Protein AF-A0A1H7PJB7-F1 (afdb_monomer)

Organism: NCBI:txid1429083

Sequence (264 aa):
MNTSRNPVFALLLSCLLAVASLPAQAVLNNAEAVNMSGLQRMLSQRIAKAYLMLGQDVRPDVAQQQLDDALALFDSNLEQLDAYAPTQEVREALGRVRLIWQDYREHALRQPDKTTAQALLSQSDLLLGACENVVKLIEAHAGSHSAVLVNRSGRQRMLSQRIAKLYLALSWRINDDSLAPQFQQAVNEFDQALQYLQNAEENTADIKLKLNKVAMQWRFSQAGFRLTDEQRYVPVVIFTTSEQLLKKMHEITGLYEGVMAGNG

Foldseek 3Di:
DDDDDDPPPPPDPDPPDPPPPPPPPPQDDLLSLLLLLLLLLQLLLQLLLLLLCCQVVNVVVVSVVSNVVSLVSNVVSLVSQCSNQPDPQLNVLSVVLVVLSVVLNVLSPDRDDLVSSVVNVVSSVVNSVSSVSNSVVSLVVLPDPLSVLLNLLSVLLNLLSNLLSLLSNLLNVRPDPCSVVSNVVSLVSNVVSLVVNCPDPLDDPVLNVLSVVLVVLSVVLVVQVVVVVVVNRDSNVSVVSSVVSNVSSSVSSVVSSVSSVVVD

Nearest PDB structures (foldseek):
  4akk-assembly1_B  TM=6.870E-01  e=1.152E-01  Klebsiella oxytoca
  8xr6-assembly1_q  TM=5.716E-01  e=5.382E+00  Chroomonas placoidea
  8pcz-assembly1_B  TM=2.821E-01  e=1.239E+00  Strongylocentrotus purpuratus
  8pd7-assembly1_A  TM=2.018E-01  e=3.070E+00  Strongylocentrotus purpuratus

pLDDT: mean 90.58, std 15.14, range [40.56, 98.88]

Radius of gyration: 24.03 Å; Cα contacts (8 Å, |Δi|>4): 289; chains: 1; bounding box: 38×88×77 Å

Solvent-accessible surface area (backbone atoms only — not comparable to full-atom values): 14164 Å² total; per-residue (Å²): 134,90,81,87,84,79,87,79,83,83,78,86,86,86,86,85,80,82,75,75,77,68,78,77,74,77,75,67,49,65,44,55,45,28,44,52,37,26,44,47,30,20,33,38,24,37,34,52,26,19,42,48,22,46,54,65,64,48,58,38,75,60,17,50,52,48,29,55,53,30,54,52,51,42,54,57,49,50,56,52,49,63,74,49,42,88,43,72,69,40,43,53,36,49,54,52,36,53,59,49,45,54,58,42,52,58,54,67,72,47,83,60,44,70,71,56,46,53,56,41,52,55,42,31,52,54,45,27,54,37,28,51,53,35,27,53,49,47,32,61,70,57,67,44,72,46,42,53,50,19,39,55,36,24,46,45,28,19,34,31,28,40,36,39,26,34,49,41,40,57,68,68,64,51,96,53,86,60,46,64,60,52,32,54,49,35,53,51,52,40,53,55,51,50,55,51,61,71,68,44,86,87,55,47,74,65,52,50,54,51,48,51,52,48,55,56,52,48,56,54,49,54,59,61,56,58,34,48,83,74,73,51,71,56,63,71,57,45,49,54,49,27,51,54,48,28,55,53,31,49,55,51,22,53,52,36,28,52,54,36,57,72,73,105

InterPro domains:
  IPR029095 NarX-like, N-terminal [PF13675] (28-120)
  IPR029095 NarX-like, N-terminal [PF13675] (145-219)
  IPR042295 NarX-like, N-terminal domain superfamily [G3DSA:1.20.120.960] (30-144)

Secondary structure (DSSP, 8-state):
---------SSSSSSS---------PPPPHHHHHHHHHHHHHHHHHHHHHHHHHHTTSSHHHHHHHHHHHHHHHHHHHHHHHHH--SHHHHHHHHHHHHHHHHHHHHHTSPP-HHHHHHHHHHHHHHHHHHHHHHHHHHHHH-SHHHHHHHHHHHHHHHHHHHHHHHHHHHTT-S-TTHHHHHHHHHHHHHHHHHHHHT-TT--HHHHHHHHHHHHHHHHHHHHHGGGGGT---HHHHHHHHHHHHHHHHHHHHHHHHHHHHT-

Mean predicted aligned error: 7.03 Å

Structure (mmCIF, N/CA/C/O backbone):
data_AF-A0A1H7PJB7-F1
#
_entry.id   AF-A0A1H7PJB7-F1
#
loop_
_atom_site.group_PDB
_atom_site.id
_atom_site.type_symbol
_atom_site.label_atom_id
_atom_site.label_alt_id
_atom_site.label_comp_id
_atom_site.label_asym_id
_atom_site.label_entity_id
_atom_site.label_seq_id
_atom_site.pdbx_PDB_ins_code
_atom_site.Cartn_x
_atom_site.Cartn_y
_atom_site.Cartn_z
_atom_site.occupancy
_atom_site.B_iso_or_equiv
_atom_site.auth_seq_id
_atom_site.auth_comp_id
_atom_site.auth_asym_id
_atom_site.auth_atom_id
_atom_site.pdbx_PDB_model_num
ATOM 1 N N . MET A 1 1 ? -16.961 -68.831 -54.585 1.00 40.56 1 MET A N 1
ATOM 2 C CA . MET A 1 1 ? -15.795 -68.827 -53.677 1.00 40.56 1 MET A CA 1
ATOM 3 C C . MET A 1 1 ? -15.934 -67.655 -52.730 1.00 40.56 1 MET A C 1
ATOM 5 O O . MET A 1 1 ? -16.334 -66.579 -53.144 1.00 40.56 1 MET A O 1
ATOM 9 N N . ASN A 1 2 ? -15.714 -67.962 -51.461 1.00 43.25 2 ASN A N 1
ATOM 10 C CA . ASN A 1 2 ? -15.964 -67.176 -50.262 1.00 43.25 2 ASN A CA 1
ATOM 11 C C . ASN A 1 2 ? -15.092 -65.910 -50.202 1.00 43.25 2 ASN A C 1
ATOM 13 O O . ASN A 1 2 ? -13.894 -66.045 -50.420 1.00 43.25 2 ASN A O 1
ATOM 17 N N . THR A 1 3 ? -15.644 -64.754 -49.819 1.00 43.19 3 THR A N 1
ATOM 18 C CA . THR A 1 3 ? -14.959 -63.760 -48.962 1.00 43.19 3 THR A CA 1
ATOM 19 C C . THR A 1 3 ? -15.966 -62.756 -48.385 1.00 43.19 3 THR A C 1
ATOM 21 O O . THR A 1 3 ? -16.438 -61.835 -49.046 1.00 43.19 3 THR A O 1
ATOM 24 N N . SER A 1 4 ? -16.291 -62.938 -47.106 1.00 49.62 4 SER A N 1
ATOM 25 C CA . SER A 1 4 ? -17.007 -61.981 -46.262 1.00 49.62 4 SER A CA 1
ATOM 26 C C . SER A 1 4 ? -16.135 -60.752 -45.970 1.00 49.62 4 SER A C 1
ATOM 28 O O . SER A 1 4 ? -15.043 -60.897 -45.419 1.00 49.62 4 SER A O 1
ATOM 30 N N . ARG A 1 5 ? -16.613 -59.536 -46.262 1.00 49.78 5 ARG A N 1
ATOM 31 C CA . ARG A 1 5 ? -16.030 -58.286 -45.740 1.00 49.78 5 ARG A CA 1
ATOM 32 C C . ARG A 1 5 ? -16.881 -57.801 -44.567 1.00 49.78 5 ARG A C 1
ATOM 34 O O . ARG A 1 5 ? -17.948 -57.242 -44.779 1.00 49.78 5 ARG A O 1
ATOM 41 N N . ASN A 1 6 ? -16.393 -58.011 -43.345 1.00 49.59 6 ASN A N 1
ATOM 42 C CA . ASN A 1 6 ? -16.896 -57.354 -42.136 1.00 49.59 6 ASN A CA 1
ATOM 43 C C . ASN A 1 6 ? -16.344 -55.919 -42.072 1.00 49.59 6 ASN A C 1
ATOM 45 O O . ASN A 1 6 ? -15.124 -55.770 -41.981 1.00 49.59 6 ASN A O 1
ATOM 49 N N . PRO A 1 7 ? -17.170 -54.859 -42.039 1.00 46.03 7 PRO A N 1
ATOM 50 C CA . PRO A 1 7 ? -16.710 -53.517 -41.720 1.00 46.03 7 PRO A CA 1
ATOM 51 C C . PRO A 1 7 ? -16.961 -53.228 -40.231 1.00 46.03 7 PRO A C 1
ATOM 53 O O . PRO A 1 7 ? -17.715 -52.331 -39.887 1.00 46.03 7 PRO A O 1
ATOM 56 N N . VAL A 1 8 ? -16.353 -54.001 -39.325 1.00 48.41 8 VAL A N 1
ATOM 57 C CA . VAL A 1 8 ? -16.325 -53.650 -37.882 1.00 48.41 8 VAL A CA 1
ATOM 58 C C . VAL A 1 8 ? -15.048 -52.865 -37.532 1.00 48.41 8 VAL A C 1
ATOM 60 O O . VAL A 1 8 ? -14.841 -52.440 -36.405 1.00 48.41 8 VAL A O 1
ATOM 63 N N . PHE A 1 9 ? -14.195 -52.575 -38.518 1.00 48.66 9 PHE A N 1
ATOM 64 C CA . PHE A 1 9 ? -12.896 -51.930 -38.301 1.00 48.66 9 PHE A CA 1
ATOM 65 C C . PHE A 1 9 ? -12.905 -50.393 -38.426 1.00 48.66 9 PHE A C 1
ATOM 67 O O . PHE A 1 9 ? -11.864 -49.788 -38.657 1.00 48.66 9 PHE A O 1
ATOM 74 N N . ALA A 1 10 ? -14.067 -49.747 -38.298 1.00 47.44 10 ALA A N 1
ATOM 75 C CA . ALA A 1 10 ? -14.222 -48.300 -38.496 1.00 47.44 10 ALA A CA 1
ATOM 76 C C . ALA A 1 10 ? -14.664 -47.553 -37.225 1.00 47.44 10 ALA A C 1
ATOM 78 O O . ALA A 1 10 ? -15.411 -46.583 -37.308 1.00 47.44 10 ALA A O 1
ATOM 79 N N . LEU A 1 11 ? -14.253 -48.014 -36.040 1.00 45.94 11 LEU A N 1
ATOM 80 C CA . LEU A 1 11 ? -14.717 -47.420 -34.780 1.00 45.94 11 LEU A CA 1
ATOM 81 C C . LEU A 1 11 ? -13.671 -47.469 -33.660 1.00 45.94 11 LEU A C 1
ATOM 83 O O . LEU A 1 11 ? -14.000 -47.749 -32.520 1.00 45.94 11 LEU A O 1
ATOM 87 N N . LEU A 1 12 ? -12.397 -47.214 -33.974 1.00 45.88 12 LEU A N 1
ATOM 88 C CA . LEU A 1 12 ? -11.329 -47.125 -32.963 1.00 45.88 12 LEU A CA 1
ATOM 89 C C . LEU A 1 12 ? -10.242 -46.094 -33.329 1.00 45.88 12 LEU A C 1
ATOM 91 O O . LEU A 1 12 ? -9.068 -46.288 -33.035 1.00 45.88 12 LEU A O 1
ATOM 95 N N . LEU A 1 13 ? -10.611 -44.984 -33.980 1.00 47.25 13 LEU A N 1
ATOM 96 C CA . LEU A 1 13 ? -9.653 -43.909 -34.275 1.00 47.25 13 LEU A CA 1
ATOM 97 C C . LEU A 1 13 ? -10.296 -42.514 -34.266 1.00 47.25 13 LEU A C 1
ATOM 99 O O . LEU A 1 13 ? -10.123 -41.725 -35.187 1.00 47.25 13 LEU A O 1
ATOM 103 N N . SER A 1 14 ? -11.077 -42.208 -33.232 1.00 45.38 14 SER A N 1
ATOM 104 C CA . SER A 1 14 ? -11.679 -40.875 -33.064 1.00 45.38 14 SER A CA 1
ATOM 105 C C . SER A 1 14 ? -11.714 -40.392 -31.609 1.00 45.38 14 SER A C 1
ATOM 107 O O . SER A 1 14 ? -12.502 -39.516 -31.274 1.00 45.38 14 SER A O 1
ATOM 109 N N . CYS A 1 15 ? -10.847 -40.929 -30.739 1.00 47.16 15 CYS A N 1
ATOM 110 C CA . CYS A 1 15 ? -10.806 -40.579 -29.309 1.00 47.16 15 CYS A CA 1
ATOM 111 C C . CYS A 1 15 ? -9.449 -40.071 -28.791 1.00 47.16 15 CYS A C 1
ATOM 113 O O . CYS A 1 15 ? -9.218 -40.077 -27.588 1.00 47.16 15 CYS A O 1
ATOM 115 N N . LEU A 1 16 ? -8.556 -39.588 -29.654 1.00 49.00 16 LEU A N 1
ATOM 116 C CA . LEU A 1 16 ? -7.315 -38.943 -29.216 1.00 49.00 16 LEU A CA 1
ATOM 117 C C . LEU A 1 16 ? -7.045 -37.720 -30.078 1.00 49.00 16 LEU A C 1
ATOM 119 O O . LEU A 1 16 ? -6.330 -37.825 -31.061 1.00 49.00 16 LEU A O 1
ATOM 123 N N . LEU A 1 17 ? -7.673 -36.594 -29.735 1.00 49.56 17 LEU A N 1
ATOM 124 C CA . LEU A 1 17 ? -7.221 -35.227 -30.048 1.00 49.56 17 LEU A CA 1
ATOM 125 C C . LEU A 1 17 ? -8.115 -34.208 -29.311 1.00 49.56 17 LEU A C 1
ATOM 127 O O . LEU A 1 17 ? -8.554 -33.209 -29.863 1.00 49.56 17 LEU A O 1
ATOM 131 N N . ALA A 1 18 ? -8.388 -34.456 -28.028 1.00 47.94 18 ALA A N 1
ATOM 132 C CA . ALA A 1 18 ? -8.710 -33.378 -27.100 1.00 47.94 18 ALA A CA 1
ATOM 133 C C . ALA A 1 18 ? -7.399 -33.000 -26.406 1.00 47.94 18 ALA A C 1
ATOM 135 O O . ALA A 1 18 ? -7.158 -33.356 -25.255 1.00 47.94 18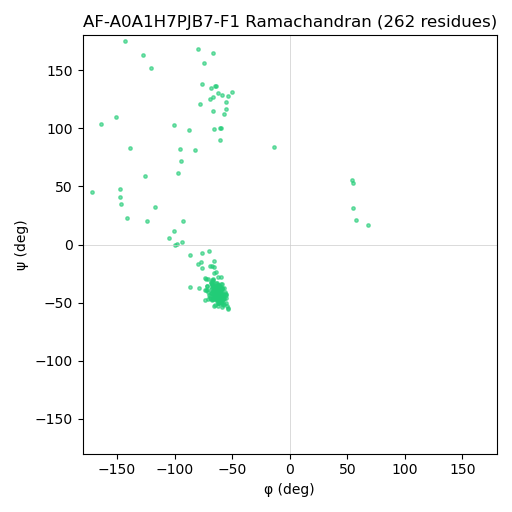 ALA A O 1
ATOM 136 N N . VAL A 1 19 ? -6.499 -32.350 -27.150 1.00 54.84 19 VAL A N 1
ATOM 137 C CA . VAL A 1 19 ? -5.413 -31.597 -26.521 1.00 54.84 19 VAL A CA 1
ATOM 138 C C . VAL A 1 19 ? -6.121 -30.470 -25.788 1.00 54.84 19 VAL A C 1
ATOM 140 O O . VAL A 1 19 ? -6.580 -29.511 -26.402 1.00 54.84 19 VAL A O 1
ATOM 143 N N . ALA A 1 20 ? -6.308 -30.646 -24.483 1.00 51.09 20 ALA A N 1
ATOM 144 C CA . ALA A 1 20 ? -6.657 -29.552 -23.608 1.00 51.09 20 ALA A CA 1
ATOM 145 C C . ALA A 1 20 ? -5.516 -28.542 -23.729 1.00 51.09 20 ALA A C 1
ATOM 147 O O . ALA A 1 20 ? -4.436 -28.740 -23.172 1.00 51.09 20 ALA A O 1
ATOM 148 N N . SER A 1 21 ? -5.731 -27.496 -24.522 1.00 47.75 21 SER A N 1
ATOM 149 C CA . SER A 1 21 ? -4.934 -26.283 -24.465 1.00 47.75 21 SER A CA 1
ATOM 150 C C . SER A 1 21 ? -5.118 -25.739 -23.054 1.00 47.75 21 SER A C 1
ATOM 152 O O . SER A 1 21 ? -6.081 -25.024 -22.780 1.00 47.75 21 SER A O 1
ATOM 154 N N . LEU A 1 22 ? -4.252 -26.149 -22.125 1.00 52.75 22 LEU A N 1
ATOM 155 C CA . LEU A 1 22 ? -4.127 -25.449 -20.858 1.00 52.75 22 LEU A CA 1
ATOM 156 C C . LEU A 1 22 ? -3.881 -23.984 -21.231 1.00 52.75 22 LEU A C 1
ATOM 158 O O . LEU A 1 22 ? -3.020 -23.737 -22.085 1.00 52.75 22 LEU A O 1
ATOM 162 N N . PRO A 1 23 ? -4.650 -23.021 -20.694 1.00 46.78 23 PRO A N 1
ATOM 163 C CA . PRO A 1 23 ? -4.327 -21.626 -20.921 1.00 46.78 23 PRO A CA 1
ATOM 164 C C . PRO A 1 23 ? -2.884 -21.454 -20.455 1.00 46.78 23 PRO A C 1
ATOM 166 O O . PRO A 1 23 ? -2.574 -21.714 -19.293 1.00 46.78 23 PRO A O 1
ATOM 169 N N . ALA A 1 24 ? -1.987 -21.102 -21.375 1.00 50.84 24 ALA A N 1
ATOM 170 C CA . ALA A 1 24 ? -0.657 -20.672 -20.998 1.00 50.84 24 ALA A CA 1
ATOM 171 C C . ALA A 1 24 ? -0.874 -19.427 -20.138 1.00 50.84 24 ALA A C 1
ATOM 173 O O . ALA A 1 24 ? -1.207 -18.366 -20.665 1.00 50.84 24 ALA A O 1
ATOM 174 N N . GLN A 1 25 ? -0.800 -19.574 -18.813 1.00 55.75 25 GLN A N 1
ATOM 175 C CA . GLN A 1 25 ? -0.718 -18.424 -17.928 1.00 55.75 25 GLN A CA 1
ATOM 176 C C . GLN A 1 25 ? 0.510 -17.654 -18.393 1.00 55.75 25 GLN A C 1
ATOM 178 O O . GLN A 1 25 ? 1.625 -18.178 -18.361 1.00 55.75 25 GLN A O 1
ATOM 183 N N . ALA A 1 26 ? 0.274 -16.464 -18.944 1.00 60.50 26 ALA A N 1
ATOM 184 C CA . ALA A 1 26 ? 1.350 -15.594 -19.367 1.00 60.50 26 ALA A CA 1
ATOM 185 C C . ALA A 1 26 ? 2.251 -15.374 -18.150 1.00 60.50 26 ALA A C 1
ATOM 187 O O . ALA A 1 26 ? 1.780 -14.978 -17.084 1.00 60.50 26 ALA A O 1
ATOM 188 N N . VAL A 1 27 ? 3.529 -15.722 -18.293 1.00 79.62 27 VAL A N 1
ATOM 189 C CA . VAL A 1 27 ? 4.528 -15.460 -17.258 1.00 79.62 27 VAL A CA 1
ATOM 190 C C . VAL A 1 27 ? 4.598 -13.945 -17.086 1.00 79.62 27 VAL A C 1
ATOM 192 O O . VAL A 1 27 ? 4.704 -13.236 -18.088 1.00 79.62 27 VAL A O 1
ATOM 195 N N . LEU A 1 28 ? 4.517 -13.468 -15.838 1.00 89.44 28 LEU A N 1
ATOM 196 C CA . LEU A 1 28 ? 4.609 -12.040 -15.526 1.00 89.44 28 LEU A CA 1
ATOM 197 C C . LEU A 1 28 ? 5.843 -11.433 -16.192 1.00 89.44 28 LEU A C 1
ATOM 199 O O . LEU A 1 28 ? 6.952 -11.953 -16.050 1.00 89.44 28 LEU A O 1
ATOM 203 N N . ASN A 1 29 ? 5.661 -10.310 -16.878 1.00 92.00 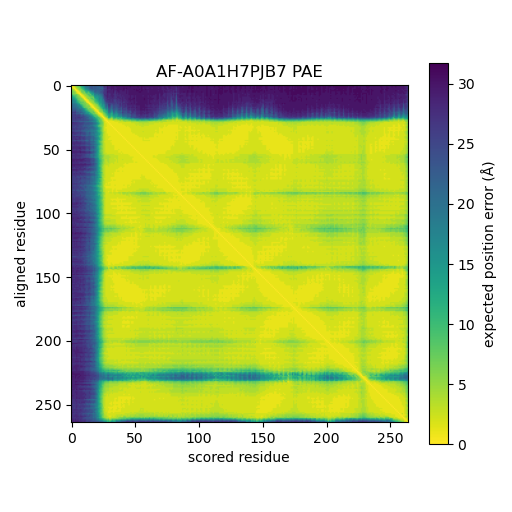29 ASN A N 1
ATOM 204 C CA . ASN A 1 29 ? 6.789 -9.511 -17.334 1.00 92.00 29 ASN A CA 1
ATOM 205 C C . ASN A 1 29 ? 7.351 -8.649 -16.185 1.00 92.00 29 ASN A C 1
ATOM 207 O O . ASN A 1 29 ? 6.739 -8.501 -15.124 1.00 92.00 29 ASN A O 1
ATOM 211 N N . ASN A 1 30 ? 8.524 -8.045 -16.393 1.00 94.31 30 ASN A N 1
ATOM 212 C CA . ASN A 1 30 ? 9.194 -7.255 -15.355 1.00 94.31 30 ASN A CA 1
ATOM 213 C C . ASN A 1 30 ? 8.344 -6.076 -14.845 1.00 94.31 30 ASN A C 1
ATOM 215 O O . ASN A 1 30 ? 8.376 -5.776 -13.653 1.00 94.31 30 ASN A O 1
ATOM 219 N N . ALA A 1 31 ? 7.589 -5.403 -15.718 1.00 93.75 31 ALA A N 1
ATOM 220 C CA . ALA A 1 31 ? 6.752 -4.268 -15.333 1.00 93.75 31 ALA A CA 1
ATOM 221 C C . ALA A 1 31 ? 5.568 -4.723 -14.463 1.00 93.75 31 ALA A C 1
ATOM 223 O O . ALA A 1 31 ? 5.339 -4.166 -13.383 1.00 93.75 31 ALA A O 1
ATOM 224 N N . GLU A 1 32 ? 4.890 -5.795 -14.880 1.00 96.31 32 GLU A N 1
ATOM 225 C CA . GLU A 1 32 ? 3.815 -6.441 -14.121 1.00 96.31 32 GLU A CA 1
ATOM 226 C C . GLU A 1 32 ? 4.322 -6.932 -12.758 1.00 96.31 32 GLU A C 1
ATOM 228 O O . GLU A 1 32 ? 3.678 -6.702 -11.734 1.00 96.31 32 GLU A O 1
ATOM 233 N N . ALA A 1 33 ? 5.511 -7.541 -12.709 1.00 97.19 33 ALA A N 1
ATOM 234 C CA . ALA A 1 33 ? 6.110 -8.031 -11.471 1.00 97.19 33 ALA A CA 1
ATOM 235 C C . ALA A 1 33 ? 6.457 -6.895 -10.489 1.00 97.19 33 ALA A C 1
ATOM 237 O O . ALA A 1 33 ? 6.211 -7.021 -9.282 1.00 97.19 33 ALA A O 1
ATOM 238 N N . VAL A 1 34 ? 6.979 -5.756 -10.968 1.00 97.75 34 VAL A N 1
ATOM 239 C CA . VAL A 1 34 ? 7.217 -4.566 -10.123 1.00 97.75 34 VAL A CA 1
ATOM 240 C C . VAL A 1 34 ? 5.893 -4.016 -9.581 1.00 97.75 34 VAL A C 1
ATOM 242 O O . VAL A 1 34 ? 5.778 -3.734 -8.384 1.00 97.75 34 VAL A O 1
ATOM 245 N N . ASN A 1 35 ? 4.861 -3.892 -10.422 1.00 98.06 35 ASN A N 1
ATOM 246 C CA . ASN A 1 35 ? 3.551 -3.422 -9.974 1.00 98.06 35 ASN A CA 1
ATOM 247 C C . ASN A 1 35 ? 2.905 -4.384 -8.958 1.00 98.06 35 ASN A C 1
ATOM 249 O O . ASN A 1 35 ? 2.458 -3.939 -7.894 1.00 98.06 35 ASN A O 1
ATOM 253 N N . MET A 1 36 ? 2.889 -5.687 -9.252 1.00 98.44 36 MET A N 1
ATOM 254 C CA . MET A 1 36 ? 2.266 -6.726 -8.428 1.00 98.44 36 MET A CA 1
ATOM 255 C C . MET A 1 36 ? 2.961 -6.887 -7.075 1.00 98.44 36 MET A C 1
ATOM 257 O O . MET A 1 36 ? 2.300 -6.895 -6.036 1.00 98.44 36 MET A O 1
ATOM 261 N N . SER A 1 37 ? 4.293 -6.916 -7.047 1.00 98.06 37 SER A N 1
ATOM 262 C CA . SER A 1 37 ? 5.038 -6.882 -5.783 1.00 98.06 37 SER A CA 1
ATOM 263 C C . SER A 1 37 ? 4.760 -5.585 -5.008 1.00 98.06 37 SER A C 1
ATOM 265 O O . SER A 1 37 ? 4.583 -5.593 -3.787 1.00 98.06 37 SER A O 1
ATOM 267 N N . GLY A 1 38 ? 4.594 -4.460 -5.710 1.00 98.12 38 GLY A N 1
ATOM 268 C CA . GLY A 1 38 ? 4.113 -3.206 -5.139 1.00 98.12 38 GLY A CA 1
ATOM 269 C C . GLY A 1 38 ? 2.730 -3.303 -4.486 1.00 98.12 38 GLY A C 1
ATOM 270 O O . GLY A 1 38 ? 2.516 -2.672 -3.447 1.00 98.12 38 GLY A O 1
ATOM 271 N N . LEU A 1 39 ? 1.805 -4.082 -5.057 1.00 98.62 39 LEU A N 1
ATOM 272 C CA . LEU A 1 39 ? 0.476 -4.324 -4.488 1.00 98.62 39 LEU A CA 1
ATOM 273 C C . LEU A 1 39 ? 0.544 -5.082 -3.162 1.00 98.62 39 LEU A C 1
ATOM 275 O O . LEU A 1 39 ? -0.208 -4.728 -2.260 1.00 98.62 39 LEU A O 1
ATOM 279 N N . GLN A 1 40 ? 1.471 -6.030 -2.992 1.00 98.75 40 GLN A N 1
ATOM 280 C CA . GLN A 1 40 ? 1.644 -6.775 -1.732 1.00 98.75 40 GLN A CA 1
ATOM 281 C C . GLN A 1 40 ? 1.853 -5.837 -0.531 1.00 98.75 40 GLN A C 1
ATOM 283 O O . GLN A 1 40 ? 1.193 -5.969 0.501 1.00 98.75 40 GLN A O 1
ATOM 288 N N . ARG A 1 41 ? 2.683 -4.796 -0.697 1.00 98.75 41 ARG A N 1
ATOM 289 C CA . ARG A 1 41 ? 2.869 -3.751 0.326 1.00 98.75 41 ARG A CA 1
ATOM 290 C C . ARG A 1 41 ? 1.583 -2.991 0.635 1.00 98.75 41 ARG A C 1
ATOM 292 O O . ARG A 1 41 ? 1.341 -2.637 1.778 1.00 98.75 41 ARG A O 1
ATOM 299 N N . MET A 1 42 ? 0.781 -2.672 -0.378 1.00 98.81 42 MET A N 1
ATOM 300 C CA . MET A 1 42 ? -0.479 -1.952 -0.180 1.00 98.81 42 MET A CA 1
ATOM 301 C C . MET A 1 42 ? -1.507 -2.830 0.533 1.00 98.81 42 MET A C 1
ATOM 303 O O . MET A 1 42 ? -2.143 -2.371 1.483 1.00 98.81 42 MET A O 1
ATOM 307 N N . LEU A 1 43 ? -1.624 -4.091 0.117 1.00 98.88 43 LEU A N 1
ATOM 308 C CA . LEU A 1 43 ? -2.558 -5.064 0.673 1.00 98.88 43 LEU A CA 1
ATOM 309 C C . LEU A 1 43 ? -2.273 -5.334 2.153 1.00 98.88 43 LEU A C 1
ATOM 311 O O . LEU A 1 43 ? -3.209 -5.301 2.948 1.00 98.88 43 LEU A O 1
ATOM 315 N N . SER A 1 44 ? -1.001 -5.445 2.560 1.00 98.75 44 SER A N 1
ATOM 316 C CA . SER A 1 44 ? -0.640 -5.594 3.982 1.00 98.75 44 SER A CA 1
ATOM 317 C C . SER A 1 44 ? -1.103 -4.423 4.858 1.00 98.75 44 SER A C 1
ATOM 319 O O . SER A 1 44 ? -1.356 -4.590 6.049 1.00 98.75 44 SER A O 1
ATOM 321 N N . GLN A 1 45 ? -1.232 -3.219 4.292 1.00 98.88 45 GLN A N 1
ATOM 322 C CA . GLN A 1 45 ? -1.759 -2.057 5.015 1.00 98.88 45 GLN A CA 1
ATOM 323 C C . GLN A 1 45 ? -3.285 -1.988 4.939 1.00 98.88 45 GLN A C 1
ATOM 325 O O . GLN A 1 45 ? -3.932 -1.602 5.912 1.00 98.88 45 GLN A O 1
ATOM 330 N N . ARG A 1 46 ? -3.866 -2.376 3.798 1.00 98.81 46 ARG A N 1
ATOM 331 C CA . ARG A 1 46 ? -5.315 -2.392 3.572 1.00 98.81 46 ARG A CA 1
ATOM 332 C C . ARG A 1 46 ? -6.026 -3.397 4.477 1.00 98.81 46 ARG A C 1
ATOM 334 O O . ARG A 1 46 ? -7.070 -3.048 5.015 1.00 98.81 46 ARG A O 1
ATOM 341 N N . ILE A 1 47 ? -5.437 -4.574 4.691 1.00 98.88 47 ILE A N 1
ATOM 342 C CA . ILE A 1 47 ? -5.942 -5.605 5.612 1.00 98.88 47 ILE A CA 1
ATOM 343 C C . ILE A 1 47 ? -6.032 -5.044 7.034 1.00 98.88 47 ILE A C 1
ATOM 345 O O . ILE A 1 47 ? -7.109 -5.026 7.624 1.00 98.88 47 ILE A O 1
ATOM 349 N N . ALA A 1 48 ? -4.939 -4.482 7.562 1.00 98.69 48 ALA A N 1
ATOM 350 C CA . ALA A 1 48 ? -4.952 -3.869 8.891 1.00 98.69 48 ALA A CA 1
ATOM 351 C C . ALA A 1 48 ? -5.927 -2.686 8.985 1.00 98.69 48 ALA A C 1
ATOM 353 O O . ALA A 1 48 ? -6.628 -2.547 9.983 1.00 98.69 48 ALA A O 1
ATOM 354 N N . LYS A 1 49 ? -6.018 -1.846 7.946 1.00 98.75 49 LYS A N 1
ATOM 355 C CA . LYS A 1 49 ? -7.000 -0.755 7.892 1.00 98.75 49 LYS A CA 1
ATOM 356 C C . LYS A 1 49 ? -8.433 -1.293 7.996 1.00 98.75 49 LYS A C 1
ATOM 358 O O . LYS A 1 49 ? -9.200 -0.790 8.809 1.00 98.75 49 LYS A O 1
ATOM 363 N N . ALA A 1 50 ? -8.785 -2.309 7.208 1.00 98.75 50 ALA A N 1
ATOM 364 C CA . ALA A 1 50 ? -10.109 -2.928 7.223 1.00 98.75 50 ALA A CA 1
ATOM 365 C C . ALA A 1 50 ? -10.428 -3.573 8.584 1.00 98.75 50 ALA A C 1
ATOM 367 O O . ALA A 1 50 ? -11.509 -3.369 9.127 1.00 98.75 50 ALA A O 1
ATOM 368 N N . TYR A 1 51 ? -9.455 -4.246 9.196 1.00 98.69 51 TYR A N 1
ATOM 369 C CA . TYR A 1 51 ? -9.589 -4.802 10.542 1.00 98.69 51 TYR A CA 1
ATOM 370 C C . TYR A 1 51 ? -9.894 -3.733 11.604 1.00 98.69 51 TYR A C 1
ATOM 372 O O . TYR A 1 51 ? -10.806 -3.885 12.416 1.00 98.69 51 TYR A O 1
ATOM 380 N N . LEU A 1 52 ? -9.163 -2.612 11.580 1.00 98.44 52 LEU A N 1
ATOM 381 C CA . LEU A 1 52 ? -9.391 -1.486 12.494 1.00 98.44 52 LEU A CA 1
ATOM 382 C C . LEU A 1 52 ? -10.736 -0.792 12.241 1.00 98.44 52 LEU A C 1
ATOM 384 O O . LEU A 1 52 ? -11.310 -0.228 13.171 1.00 98.44 52 LEU A O 1
ATOM 388 N N . MET A 1 53 ? -11.223 -0.798 10.995 1.00 98.31 53 MET A N 1
ATOM 389 C CA . MET A 1 53 ? -12.560 -0.309 10.656 1.00 98.31 53 MET A CA 1
ATOM 390 C C . MET A 1 53 ? -13.641 -1.200 11.267 1.00 98.31 53 MET A C 1
ATOM 392 O O . MET A 1 53 ? -14.550 -0.671 11.901 1.00 98.31 53 MET A O 1
ATOM 396 N N . LEU A 1 54 ? -13.515 -2.524 11.136 1.00 98.31 54 LEU A N 1
ATOM 397 C CA . LEU A 1 54 ? -14.438 -3.486 11.743 1.00 98.31 54 LEU A CA 1
ATOM 398 C C . LEU A 1 54 ? -14.498 -3.323 13.267 1.00 98.31 54 LEU A C 1
ATOM 400 O O . LEU A 1 54 ? -15.581 -3.223 13.834 1.00 98.31 54 LEU A O 1
ATOM 404 N N . GLY A 1 55 ? -13.346 -3.203 13.933 1.00 97.31 55 GLY A N 1
ATOM 405 C CA . GLY A 1 55 ? -13.296 -3.021 15.388 1.00 97.31 55 GLY A CA 1
ATOM 406 C C . GLY A 1 55 ? -13.849 -1.688 15.906 1.00 97.31 55 GLY A C 1
ATOM 407 O O . GLY A 1 55 ? -14.179 -1.574 17.086 1.00 97.31 55 GLY A O 1
ATOM 408 N N . GLN A 1 56 ? -13.972 -0.684 15.036 1.00 96.56 56 GLN A N 1
ATOM 409 C CA . GLN A 1 56 ? -14.551 0.626 15.354 1.00 96.56 56 GLN A CA 1
ATOM 410 C C . GLN A 1 56 ? -15.961 0.826 14.785 1.00 96.56 56 GLN A C 1
ATOM 412 O O . GLN A 1 56 ? -16.477 1.939 14.866 1.00 96.56 56 GLN A O 1
ATOM 417 N N . ASP A 1 57 ? -16.563 -0.204 14.182 1.00 96.31 57 ASP A N 1
ATOM 418 C CA . ASP A 1 57 ? -17.853 -0.112 13.481 1.00 96.31 57 ASP A CA 1
ATOM 419 C 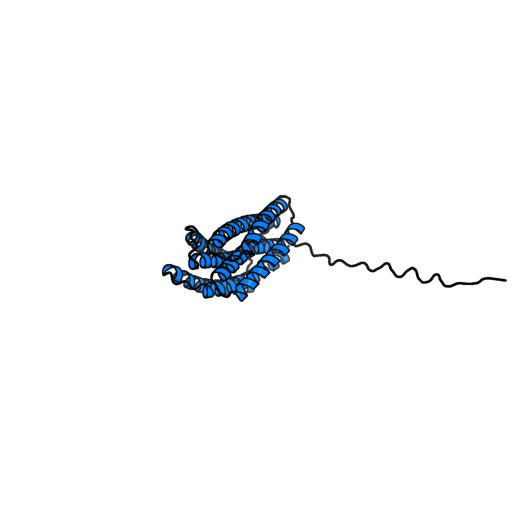C . ASP A 1 57 ? -17.882 0.979 12.382 1.00 96.31 57 ASP A C 1
ATOM 421 O O . ASP A 1 57 ? -18.890 1.618 12.073 1.00 96.31 57 ASP A O 1
ATOM 425 N N . VAL A 1 58 ? -16.730 1.230 11.753 1.00 95.88 58 VAL A N 1
ATOM 426 C CA . VAL A 1 58 ? -16.604 2.210 10.671 1.00 95.88 58 VAL A CA 1
ATOM 427 C C . VAL A 1 58 ? -16.924 1.517 9.357 1.00 95.88 58 VAL A C 1
ATOM 429 O O . VAL A 1 58 ? -16.055 0.899 8.750 1.00 95.88 58 VAL A O 1
ATOM 432 N N . ARG A 1 59 ? -18.160 1.680 8.872 1.00 96.62 59 ARG A N 1
ATOM 433 C CA . ARG A 1 59 ? -18.609 1.108 7.584 1.00 96.62 59 ARG A CA 1
ATOM 434 C C . ARG A 1 59 ? -18.363 -0.417 7.531 1.00 96.62 59 ARG A C 1
ATOM 436 O O . ARG A 1 59 ? -17.696 -0.870 6.598 1.00 96.62 59 ARG A O 1
ATOM 443 N N . PRO A 1 60 ? -18.879 -1.194 8.500 1.00 96.94 60 PRO A N 1
ATOM 444 C CA . PRO A 1 60 ? -18.511 -2.598 8.712 1.00 96.94 60 PRO A CA 1
ATOM 445 C C . PRO A 1 60 ? -18.693 -3.474 7.466 1.00 96.94 60 PRO A C 1
ATOM 447 O O . PRO A 1 60 ? -17.773 -4.204 7.118 1.00 96.94 60 PRO A O 1
ATOM 450 N N . ASP A 1 61 ? -19.794 -3.329 6.722 1.00 97.75 61 ASP A N 1
ATOM 451 C CA . ASP A 1 61 ? -20.031 -4.113 5.496 1.00 97.75 61 ASP A CA 1
ATOM 452 C C . ASP A 1 61 ? -18.941 -3.884 4.438 1.00 97.75 61 ASP A C 1
ATOM 454 O O . ASP A 1 61 ? -18.449 -4.810 3.795 1.00 97.75 61 ASP A O 1
ATOM 458 N N . VAL A 1 62 ? -18.522 -2.624 4.276 1.00 97.81 62 VAL A N 1
ATOM 459 C CA . VAL A 1 62 ? -17.454 -2.259 3.339 1.00 97.81 62 VAL A CA 1
ATOM 460 C C . VAL A 1 62 ? -16.106 -2.741 3.862 1.00 97.81 62 VAL A C 1
ATOM 462 O O . VAL A 1 62 ? -15.278 -3.193 3.079 1.00 97.81 62 VAL A O 1
ATOM 465 N N . ALA A 1 63 ? -15.873 -2.643 5.170 1.00 98.19 63 ALA A N 1
ATOM 466 C CA . ALA A 1 63 ? -14.644 -3.107 5.796 1.00 98.19 63 ALA A CA 1
ATOM 467 C C . ALA A 1 63 ? -14.472 -4.624 5.642 1.00 98.19 63 ALA A C 1
ATOM 469 O O . ALA A 1 63 ? -13.389 -5.063 5.267 1.00 98.19 63 ALA A O 1
ATOM 470 N N . GLN A 1 64 ? -15.540 -5.401 5.846 1.00 98.50 64 GLN A N 1
ATOM 471 C CA . GLN A 1 64 ? -15.524 -6.852 5.682 1.00 98.50 64 GLN A CA 1
ATOM 472 C C . GLN A 1 64 ? -15.189 -7.237 4.240 1.00 98.50 64 GLN A C 1
ATOM 474 O O . GLN A 1 64 ? -14.230 -7.968 4.014 1.00 98.50 64 GLN A O 1
ATOM 479 N N . GLN A 1 65 ? -15.876 -6.643 3.257 1.00 98.56 65 GLN A N 1
ATOM 480 C CA . GLN A 1 65 ? -15.562 -6.885 1.846 1.00 98.56 65 GLN A CA 1
ATOM 481 C C . GLN A 1 65 ? -14.107 -6.516 1.513 1.00 98.56 65 GLN A C 1
ATOM 483 O O . GLN A 1 65 ? -13.414 -7.262 0.829 1.00 98.56 65 GLN A O 1
ATOM 488 N N . GLN A 1 66 ? -13.613 -5.375 2.014 1.00 98.44 66 GLN A N 1
ATOM 489 C CA . GLN A 1 66 ? -12.225 -4.965 1.783 1.00 98.44 66 GLN A CA 1
ATOM 490 C C . GLN A 1 66 ? -11.208 -5.918 2.401 1.00 98.44 66 GLN A C 1
ATOM 492 O O . GLN A 1 66 ? -10.128 -6.073 1.832 1.00 98.44 66 GLN A O 1
ATOM 497 N N . LEU A 1 67 ? -11.520 -6.494 3.561 1.00 98.69 67 LEU A N 1
ATOM 498 C CA . LEU A 1 67 ? -10.680 -7.485 4.211 1.00 98.69 67 LEU A CA 1
ATOM 499 C C . LEU A 1 67 ? -10.619 -8.755 3.361 1.00 98.69 67 LEU A C 1
ATOM 501 O O . LEU A 1 67 ? -9.524 -9.173 2.991 1.00 98.69 67 LEU A O 1
ATOM 505 N N . ASP A 1 68 ? -11.776 -9.300 2.988 1.00 98.62 68 ASP A N 1
ATOM 506 C CA . ASP A 1 68 ? -11.881 -10.544 2.221 1.00 98.62 68 ASP A CA 1
ATOM 507 C C . ASP A 1 68 ? -11.193 -10.427 0.852 1.00 98.62 68 ASP A C 1
ATOM 509 O O . ASP A 1 68 ? -10.346 -11.256 0.505 1.00 98.62 68 ASP A O 1
ATOM 513 N N . ASP A 1 69 ? -11.462 -9.341 0.118 1.00 98.69 69 ASP A N 1
ATOM 514 C CA . ASP A 1 69 ? -10.825 -9.060 -1.172 1.00 98.69 69 ASP A CA 1
ATOM 515 C C . ASP A 1 69 ? -9.305 -8.923 -1.032 1.00 98.69 69 ASP A C 1
ATOM 517 O O . ASP A 1 69 ? -8.545 -9.416 -1.868 1.00 98.69 69 ASP A O 1
ATOM 521 N N . ALA A 1 70 ? -8.839 -8.230 0.013 1.00 98.75 70 ALA A N 1
ATOM 522 C CA . ALA A 1 70 ? -7.416 -7.984 0.193 1.00 98.75 70 ALA A CA 1
ATOM 523 C C . ALA A 1 70 ? -6.654 -9.249 0.602 1.00 98.75 70 ALA A C 1
ATOM 525 O O . ALA A 1 70 ? -5.526 -9.427 0.145 1.00 98.75 70 ALA A O 1
ATOM 526 N N . LEU A 1 71 ? -7.259 -10.121 1.416 1.00 98.75 71 LEU A N 1
ATOM 527 C CA . LEU A 1 71 ? -6.700 -11.427 1.765 1.00 98.75 71 LEU A CA 1
ATOM 528 C C . LEU A 1 71 ? -6.554 -12.305 0.515 1.00 98.75 71 LEU A C 1
ATOM 530 O O . LEU A 1 71 ? -5.452 -12.762 0.216 1.00 98.75 71 LEU A O 1
ATOM 534 N N . ALA A 1 72 ? -7.637 -12.468 -0.252 1.00 98.62 72 ALA A N 1
ATOM 535 C CA . ALA A 1 72 ? -7.641 -13.295 -1.458 1.00 98.62 72 ALA A CA 1
ATOM 536 C C . ALA A 1 72 ? -6.664 -12.776 -2.525 1.00 98.62 72 ALA A C 1
ATOM 538 O O . ALA A 1 72 ? -5.924 -13.547 -3.139 1.00 98.62 72 ALA A O 1
ATOM 539 N N . LEU A 1 73 ? -6.622 -11.456 -2.728 1.00 98.69 73 LEU A N 1
ATOM 540 C CA . LEU A 1 73 ? -5.710 -10.846 -3.690 1.00 98.69 73 LEU A CA 1
ATOM 541 C C . LEU A 1 73 ? -4.248 -10.905 -3.226 1.00 98.69 73 LEU A C 1
ATOM 543 O O . LEU A 1 73 ? -3.353 -10.956 -4.069 1.00 98.69 73 LEU A O 1
ATOM 547 N N . PHE A 1 74 ? -3.977 -10.889 -1.916 1.00 98.81 74 PHE A N 1
ATOM 548 C CA . PHE A 1 74 ? -2.616 -11.072 -1.410 1.00 98.81 74 PHE A CA 1
ATOM 549 C C . PHE A 1 74 ? -2.113 -12.477 -1.749 1.00 98.81 74 PHE A C 1
ATOM 551 O O . PHE A 1 74 ? -1.065 -12.581 -2.388 1.00 98.81 74 PHE A O 1
ATOM 558 N N . ASP A 1 75 ? -2.899 -13.507 -1.407 1.00 98.19 75 ASP A N 1
ATOM 559 C CA . ASP A 1 75 ? -2.619 -14.921 -1.694 1.00 98.19 75 ASP A CA 1
ATOM 560 C C . ASP A 1 75 ? -2.353 -15.145 -3.196 1.00 98.19 75 ASP A C 1
ATOM 562 O O . ASP A 1 75 ? -1.275 -15.594 -3.584 1.00 98.19 75 ASP A O 1
ATOM 566 N N . SER A 1 76 ? -3.287 -14.727 -4.059 1.00 98.19 76 SER A N 1
ATOM 567 C CA . SER A 1 76 ? -3.181 -14.935 -5.513 1.00 98.19 76 SER A CA 1
ATOM 568 C C . SER A 1 76 ? -1.967 -14.239 -6.142 1.00 98.19 76 SER A C 1
ATOM 570 O O . SER A 1 76 ? -1.327 -14.771 -7.051 1.00 98.19 76 SER A O 1
ATOM 572 N N . ASN A 1 77 ? -1.631 -13.033 -5.685 1.00 98.38 77 ASN A N 1
ATOM 573 C CA . ASN A 1 77 ? -0.457 -12.317 -6.181 1.00 98.38 77 ASN A CA 1
ATOM 574 C C . ASN A 1 77 ? 0.851 -12.951 -5.684 1.00 98.38 77 ASN A C 1
ATOM 576 O O . ASN A 1 77 ? 1.833 -12.956 -6.421 1.00 98.38 77 ASN A O 1
ATOM 580 N N . LEU A 1 78 ? 0.887 -13.469 -4.450 1.00 98.25 78 LEU A N 1
ATOM 581 C CA . LEU A 1 78 ? 2.073 -14.130 -3.908 1.00 98.25 78 LEU A CA 1
ATOM 582 C C . LEU A 1 78 ? 2.417 -15.390 -4.718 1.00 98.25 78 LEU A C 1
ATOM 584 O O . LEU A 1 78 ? 3.572 -15.561 -5.097 1.00 98.25 78 LEU A O 1
ATOM 588 N N . GLU A 1 79 ? 1.414 -16.192 -5.083 1.00 97.25 79 GLU A N 1
ATOM 589 C CA . GLU A 1 79 ? 1.589 -17.364 -5.956 1.00 97.25 79 GLU A CA 1
ATOM 590 C C . GLU A 1 79 ? 2.154 -16.996 -7.338 1.00 97.25 79 GLU A C 1
ATOM 592 O O . GLU A 1 79 ? 3.058 -17.656 -7.853 1.00 97.25 79 GLU A O 1
ATOM 597 N N . GLN A 1 80 ? 1.660 -15.913 -7.942 1.00 97.56 80 GLN A N 1
ATOM 598 C CA . GLN A 1 80 ? 2.159 -15.445 -9.238 1.00 97.56 80 GLN A CA 1
ATOM 599 C C . GLN A 1 80 ? 3.597 -14.912 -9.147 1.00 97.56 80 GLN A C 1
ATOM 601 O O . GLN A 1 80 ? 4.415 -15.169 -10.033 1.00 97.56 80 GLN A O 1
ATOM 606 N N . LEU A 1 81 ? 3.936 -14.208 -8.063 1.00 97.81 81 LEU A N 1
ATOM 607 C CA . LEU A 1 81 ? 5.300 -13.736 -7.813 1.00 97.81 81 LEU A CA 1
ATOM 608 C C . LEU A 1 81 ? 6.275 -14.895 -7.569 1.00 97.81 81 LEU A C 1
ATOM 610 O O . LEU A 1 81 ? 7.423 -14.811 -8.006 1.00 97.81 81 LEU A O 1
ATOM 614 N N . ASP A 1 82 ? 5.826 -15.978 -6.932 1.00 95.94 82 ASP A N 1
ATOM 615 C CA . ASP A 1 82 ? 6.610 -17.205 -6.769 1.00 95.94 82 ASP A CA 1
ATOM 616 C C . ASP A 1 82 ? 6.916 -17.882 -8.107 1.00 95.94 82 ASP A C 1
ATOM 618 O O . ASP A 1 82 ? 8.038 -18.344 -8.318 1.00 95.94 82 ASP A O 1
ATOM 622 N N . ALA A 1 83 ? 5.945 -17.904 -9.025 1.00 95.44 83 ALA A N 1
ATOM 623 C CA . ALA A 1 83 ? 6.144 -18.429 -10.374 1.00 95.44 83 ALA A CA 1
ATOM 624 C C . ALA A 1 83 ? 7.109 -17.564 -11.208 1.00 95.44 83 ALA A C 1
ATOM 626 O O . ALA A 1 83 ? 7.850 -18.095 -12.033 1.00 95.44 83 ALA A O 1
ATOM 627 N N . TYR A 1 84 ? 7.118 -16.246 -10.987 1.00 95.75 84 TYR A N 1
ATOM 628 C CA . TYR A 1 84 ? 8.027 -15.309 -11.654 1.00 95.75 84 TYR A CA 1
ATOM 629 C C . TYR A 1 84 ? 9.472 -15.393 -11.131 1.00 95.75 84 TYR A C 1
ATOM 631 O O . TYR A 1 84 ? 10.410 -15.435 -11.921 1.00 95.75 84 TYR A O 1
ATOM 639 N N . ALA A 1 85 ? 9.637 -15.385 -9.805 1.00 93.38 85 ALA A N 1
ATOM 640 C CA . ALA A 1 85 ? 10.870 -15.266 -9.019 1.00 93.38 85 ALA A CA 1
ATOM 641 C C . ALA A 1 85 ? 12.218 -15.465 -9.775 1.00 93.38 85 ALA A C 1
ATOM 643 O O . ALA A 1 85 ? 12.829 -16.544 -9.717 1.00 93.38 85 ALA A O 1
ATOM 644 N N . PRO A 1 86 ? 12.739 -14.407 -10.432 1.00 93.75 86 PRO A N 1
ATOM 645 C CA . PRO A 1 86 ? 13.768 -14.514 -11.469 1.00 93.75 86 PRO A CA 1
ATOM 646 C C . PRO A 1 86 ? 15.168 -14.786 -10.916 1.00 93.75 86 PRO A C 1
ATOM 648 O O . PRO A 1 86 ? 16.038 -15.277 -11.634 1.00 93.75 86 PRO A O 1
ATOM 651 N N . THR A 1 87 ? 15.405 -14.499 -9.634 1.00 97.12 87 THR A N 1
ATOM 652 C CA . THR A 1 87 ? 16.686 -14.747 -8.961 1.00 97.12 87 THR A CA 1
ATOM 653 C C . THR A 1 87 ? 16.488 -15.547 -7.678 1.00 97.12 87 THR A C 1
ATOM 655 O O . THR A 1 87 ? 15.376 -15.656 -7.150 1.00 97.12 87 THR A O 1
ATOM 658 N N . GLN A 1 88 ? 17.577 -16.122 -7.164 1.00 97.56 88 GLN A N 1
ATOM 659 C CA . GLN A 1 88 ? 17.545 -16.871 -5.910 1.00 97.56 88 GLN A CA 1
ATOM 660 C C . GLN A 1 88 ? 17.194 -15.967 -4.723 1.00 97.56 88 GLN A C 1
ATOM 662 O O . GLN A 1 88 ? 16.397 -16.348 -3.871 1.00 97.56 88 GLN A O 1
ATOM 667 N N . GLU A 1 89 ? 17.701 -14.739 -4.720 1.00 98.25 89 GLU A N 1
ATOM 668 C CA . GLU A 1 89 ? 17.437 -13.733 -3.694 1.00 98.25 89 GLU A CA 1
ATOM 669 C C . GLU A 1 89 ? 15.956 -13.334 -3.671 1.00 98.25 89 GLU A C 1
ATOM 671 O O . GLU A 1 89 ? 15.376 -13.179 -2.594 1.00 98.25 89 GLU A O 1
ATOM 676 N N . VAL A 1 90 ? 15.319 -13.202 -4.845 1.00 98.38 90 VAL A N 1
ATOM 677 C CA . VAL A 1 90 ? 13.873 -12.942 -4.936 1.00 98.38 90 VAL A CA 1
ATOM 678 C C . VAL A 1 90 ? 13.080 -14.127 -4.379 1.00 98.38 90 VAL A C 1
ATOM 680 O O . VAL A 1 90 ? 12.179 -13.912 -3.568 1.00 98.38 90 VAL A O 1
ATOM 683 N N . ARG A 1 91 ? 13.436 -15.370 -4.741 1.00 98.50 91 ARG A N 1
ATOM 684 C CA . ARG A 1 91 ? 12.787 -16.583 -4.204 1.00 98.50 91 ARG A CA 1
ATOM 685 C C . ARG A 1 91 ? 12.880 -16.664 -2.682 1.00 98.50 91 ARG A C 1
ATOM 687 O O . ARG A 1 91 ? 11.884 -16.925 -2.013 1.00 98.50 91 ARG A O 1
ATOM 694 N N . GLU A 1 92 ? 14.054 -16.404 -2.118 1.00 98.56 92 GLU A N 1
ATOM 695 C CA . GLU A 1 92 ? 14.263 -16.414 -0.667 1.00 98.56 92 GLU A CA 1
ATOM 696 C C . GLU A 1 92 ? 13.481 -15.298 0.035 1.00 98.56 92 GLU A C 1
ATOM 698 O O . GLU A 1 92 ? 12.879 -15.517 1.091 1.00 98.56 92 GLU A O 1
ATOM 703 N N . ALA A 1 93 ? 13.437 -14.103 -0.560 1.00 98.75 93 ALA A N 1
ATOM 704 C CA . ALA A 1 93 ? 12.649 -12.995 -0.039 1.00 98.75 93 ALA A CA 1
ATOM 705 C C . ALA A 1 93 ? 11.141 -13.301 -0.042 1.00 98.75 93 ALA A C 1
ATOM 707 O O . ALA A 1 93 ? 10.476 -13.017 0.956 1.00 98.75 93 ALA A O 1
ATOM 708 N N . LEU A 1 94 ? 10.618 -13.918 -1.105 1.00 98.75 94 LEU A N 1
ATOM 709 C CA . LEU A 1 94 ? 9.226 -14.377 -1.182 1.00 98.75 94 LEU A CA 1
ATOM 710 C C . LEU A 1 94 ? 8.931 -15.488 -0.166 1.00 98.75 94 LEU A C 1
ATOM 712 O O . LEU A 1 94 ? 7.900 -15.450 0.503 1.00 98.75 94 LEU A O 1
ATOM 716 N N . GLY A 1 95 ? 9.873 -16.412 0.049 1.00 98.44 95 GLY A N 1
ATOM 717 C CA . GLY A 1 95 ? 9.779 -17.415 1.113 1.00 98.44 95 GLY A CA 1
ATOM 718 C C . GLY A 1 95 ? 9.603 -16.787 2.500 1.00 98.44 95 GLY A C 1
ATOM 719 O O . GLY A 1 95 ? 8.747 -17.223 3.270 1.00 98.44 95 GLY A O 1
ATOM 720 N N . ARG A 1 96 ? 10.341 -15.708 2.803 1.00 98.50 96 ARG A N 1
ATOM 721 C CA . ARG A 1 96 ? 10.154 -14.942 4.050 1.00 98.50 96 ARG A CA 1
ATOM 722 C C . ARG A 1 96 ? 8.791 -14.256 4.124 1.00 98.50 96 ARG A C 1
ATOM 724 O O . ARG A 1 96 ? 8.170 -14.289 5.183 1.00 98.50 96 ARG A O 1
ATOM 731 N N . VAL A 1 97 ? 8.321 -13.656 3.025 1.00 98.81 97 VAL A N 1
ATOM 732 C CA . VAL A 1 97 ? 6.976 -13.056 2.964 1.00 98.81 97 VAL A CA 1
ATOM 733 C C . VAL A 1 97 ? 5.912 -14.103 3.279 1.00 98.81 97 VAL A C 1
ATOM 735 O O . VAL A 1 97 ? 5.046 -13.830 4.101 1.00 98.81 97 VAL A O 1
ATOM 738 N N . ARG A 1 98 ? 6.009 -15.311 2.709 1.00 98.50 98 ARG A N 1
ATOM 739 C CA . ARG A 1 98 ? 5.038 -16.391 2.935 1.00 98.50 98 ARG A CA 1
ATOM 740 C C . ARG A 1 98 ? 4.945 -16.810 4.401 1.00 98.50 98 ARG A C 1
ATOM 742 O O . ARG A 1 98 ? 3.841 -16.993 4.900 1.00 98.50 98 ARG A O 1
ATOM 749 N N . LEU A 1 99 ? 6.083 -16.935 5.086 1.00 97.69 99 LEU A N 1
ATOM 750 C CA . LEU A 1 99 ? 6.108 -17.288 6.509 1.00 97.69 99 LEU A CA 1
ATOM 751 C C . LEU A 1 99 ? 5.399 -16.226 7.360 1.00 97.69 99 LEU A C 1
ATOM 753 O O . LEU A 1 99 ? 4.500 -16.552 8.123 1.00 97.69 99 LEU A O 1
ATOM 757 N N . ILE A 1 100 ? 5.747 -14.950 7.172 1.00 98.50 100 ILE A N 1
ATOM 758 C CA . ILE A 1 100 ? 5.131 -13.838 7.917 1.00 98.50 100 ILE A CA 1
ATOM 759 C C . ILE A 1 100 ? 3.641 -13.702 7.567 1.00 98.50 100 ILE A C 1
ATOM 761 O O . ILE A 1 100 ? 2.814 -13.375 8.417 1.00 98.50 100 ILE A O 1
ATOM 765 N N . TRP A 1 101 ? 3.291 -13.942 6.302 1.00 98.50 101 TRP A N 1
ATOM 766 C CA . TRP A 1 101 ? 1.925 -13.842 5.807 1.00 98.50 101 TRP A CA 1
ATOM 767 C C . TRP A 1 101 ? 0.976 -14.829 6.487 1.00 98.50 101 TRP A C 1
ATOM 769 O O . TRP A 1 101 ? -0.138 -14.435 6.819 1.00 98.50 101 TRP A O 1
ATOM 779 N N . GLN A 1 102 ? 1.405 -16.072 6.728 1.00 96.62 102 GLN A N 1
ATOM 780 C CA . GLN A 1 102 ? 0.570 -17.078 7.394 1.00 96.62 102 GLN A CA 1
ATOM 781 C C . GLN A 1 102 ? 0.116 -16.596 8.776 1.00 96.62 102 GLN A C 1
ATOM 783 O O . GLN A 1 102 ? -1.088 -16.519 9.029 1.00 96.62 102 GLN A O 1
ATOM 788 N N . ASP A 1 103 ? 1.059 -16.154 9.609 1.00 95.56 103 ASP A N 1
ATOM 789 C CA . ASP A 1 103 ? 0.757 -15.609 10.935 1.00 95.56 103 ASP A CA 1
ATOM 790 C C . ASP A 1 103 ? -0.133 -14.359 10.829 1.00 95.56 103 ASP A C 1
ATOM 792 O O . ASP A 1 103 ? -1.157 -14.236 11.506 1.00 95.56 103 ASP A O 1
ATOM 796 N N . TYR A 1 104 ? 0.215 -13.424 9.939 1.00 98.25 104 TYR A N 1
ATOM 797 C CA . TYR A 1 104 ? -0.547 -12.189 9.761 1.00 98.25 104 TYR A CA 1
ATOM 798 C C . TYR A 1 104 ? -1.998 -12.442 9.326 1.00 98.25 104 TYR A C 1
ATOM 800 O O . TYR A 1 104 ? -2.919 -11.811 9.854 1.00 98.25 104 TYR A O 1
ATOM 808 N N . ARG A 1 105 ? -2.216 -13.388 8.406 1.00 98.12 105 ARG A N 1
ATOM 809 C CA . ARG A 1 105 ? -3.537 -13.794 7.916 1.00 98.12 105 ARG A CA 1
ATOM 810 C C . ARG A 1 105 ? -4.386 -14.382 9.037 1.00 98.12 105 ARG A C 1
ATOM 812 O O . ARG A 1 105 ? -5.556 -14.029 9.155 1.00 98.12 105 ARG A O 1
ATOM 819 N N . GLU A 1 106 ? -3.811 -15.229 9.889 1.00 95.31 106 GLU A N 1
ATOM 820 C CA . GLU A 1 106 ? -4.525 -15.765 11.052 1.00 95.31 106 GLU A CA 1
ATOM 821 C C . GLU A 1 106 ? -4.958 -14.664 12.021 1.00 95.31 106 GLU A C 1
ATOM 823 O O . GLU A 1 106 ? -6.094 -14.669 12.494 1.00 95.31 106 GLU A O 1
ATOM 828 N N . HIS A 1 107 ? -4.081 -13.697 12.300 1.00 94.44 107 HIS A N 1
ATOM 829 C CA . HIS A 1 107 ? -4.425 -12.547 13.133 1.00 94.44 107 HIS A CA 1
ATOM 830 C C . HIS A 1 107 ? -5.539 -11.695 12.510 1.00 94.44 107 HIS A C 1
ATOM 832 O O . HIS A 1 107 ? -6.454 -11.279 13.222 1.00 94.44 107 HIS A O 1
ATOM 838 N N . ALA A 1 108 ? -5.490 -11.469 11.196 1.00 97.06 108 ALA A N 1
ATOM 839 C CA . ALA A 1 108 ? -6.473 -10.668 10.471 1.00 97.06 108 ALA A CA 1
ATOM 840 C C . ALA A 1 108 ? -7.883 -11.288 10.454 1.00 97.06 108 ALA A C 1
ATOM 842 O O . ALA A 1 108 ? -8.858 -10.557 10.318 1.00 97.06 108 ALA A O 1
ATOM 843 N N . LEU A 1 109 ? -7.999 -12.611 10.614 1.00 96.12 109 LEU A N 1
ATOM 844 C CA . LEU A 1 109 ? -9.280 -13.327 10.655 1.00 96.12 109 LEU A CA 1
ATOM 845 C C . LEU A 1 109 ? -9.913 -13.394 12.054 1.00 96.12 109 LEU A C 1
ATOM 847 O O . LEU A 1 109 ? -11.053 -13.835 12.194 1.00 96.12 109 LEU A O 1
ATOM 851 N N . ARG A 1 110 ? -9.192 -12.990 13.105 1.00 95.38 110 ARG A N 1
ATOM 852 C CA . ARG A 1 110 ? -9.738 -12.962 14.471 1.00 95.38 110 ARG A CA 1
ATOM 853 C C . ARG A 1 110 ? -10.702 -11.795 14.642 1.00 95.38 110 ARG A C 1
ATOM 855 O O . ARG A 1 110 ? -10.577 -10.773 13.977 1.00 95.38 110 ARG A O 1
ATOM 862 N N . GLN A 1 111 ? -11.619 -11.917 15.598 1.00 94.88 111 GLN A N 1
ATOM 863 C CA . GLN A 1 111 ? -12.505 -10.813 15.951 1.00 94.88 111 GLN A CA 1
ATOM 864 C C . GLN A 1 111 ? -11.686 -9.583 16.397 1.00 94.88 111 GLN A C 1
ATOM 866 O O . GLN A 1 111 ? -10.824 -9.731 17.266 1.00 94.88 111 GLN A O 1
ATOM 871 N N . PRO A 1 112 ? -11.939 -8.387 15.831 1.00 95.56 112 PRO A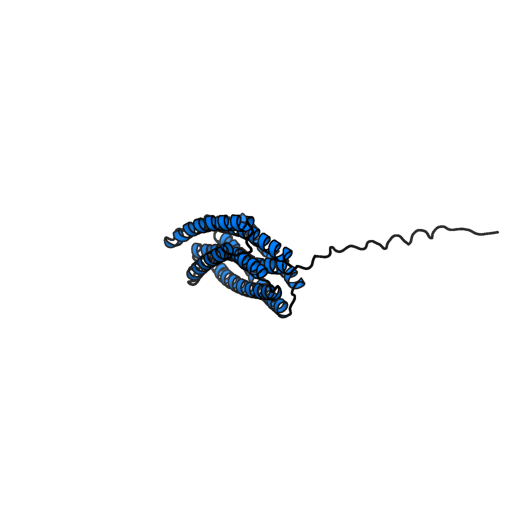 N 1
ATOM 872 C CA . PRO A 1 112 ? -11.225 -7.178 16.219 1.00 95.56 112 PRO A CA 1
ATOM 873 C C . PRO A 1 112 ? -11.510 -6.719 17.647 1.00 95.56 112 PRO A C 1
ATOM 875 O O . PRO A 1 112 ? -12.650 -6.444 18.017 1.00 95.56 112 PRO A O 1
ATOM 878 N N . ASP A 1 113 ? -10.442 -6.530 18.411 1.00 94.12 113 ASP A N 1
ATOM 879 C CA . ASP A 1 113 ? -10.416 -5.807 19.679 1.00 94.12 113 ASP A CA 1
ATOM 880 C C . ASP A 1 113 ? -9.097 -5.022 19.795 1.00 94.12 113 ASP A C 1
ATOM 882 O O . ASP A 1 113 ? -8.221 -5.111 18.934 1.00 94.12 113 ASP A O 1
ATOM 886 N N . LYS A 1 114 ? -8.934 -4.211 20.844 1.00 91.94 114 LYS A N 1
ATOM 887 C CA . LYS A 1 114 ? -7.740 -3.360 20.980 1.00 91.94 114 LYS A CA 1
ATOM 888 C C . LYS A 1 114 ? -6.445 -4.145 21.206 1.00 91.94 114 LYS A C 1
ATOM 890 O O . LYS A 1 114 ? -5.390 -3.712 20.747 1.00 91.94 114 LYS A O 1
ATOM 895 N N . THR A 1 115 ? -6.510 -5.264 21.920 1.00 90.19 115 THR A N 1
ATOM 896 C CA . THR A 1 115 ? -5.351 -6.116 22.201 1.00 90.19 115 THR A CA 1
ATOM 897 C C . THR A 1 115 ? -4.913 -6.839 20.931 1.00 90.19 115 THR A C 1
ATOM 899 O O . THR A 1 115 ? -3.734 -6.816 20.577 1.00 90.19 115 THR A O 1
ATOM 902 N N . THR A 1 116 ? -5.858 -7.425 20.196 1.00 93.62 116 THR A N 1
ATOM 903 C CA . THR A 1 116 ? -5.587 -8.092 18.916 1.00 93.62 116 THR A CA 1
ATOM 904 C C . THR A 1 116 ? -5.167 -7.103 17.828 1.00 93.62 116 THR A C 1
ATOM 906 O O . THR A 1 116 ? -4.260 -7.409 17.052 1.00 93.62 116 THR A O 1
ATOM 909 N N . ALA A 1 117 ? -5.718 -5.885 17.823 1.00 95.62 117 ALA A N 1
ATOM 910 C CA . ALA A 1 117 ? -5.319 -4.814 16.913 1.00 95.62 117 ALA A CA 1
ATOM 911 C C . ALA A 1 117 ? -3.859 -4.384 17.096 1.00 95.62 117 ALA A C 1
ATOM 913 O O . ALA A 1 117 ? -3.175 -4.149 16.101 1.00 95.62 117 ALA A O 1
ATOM 914 N N . GLN A 1 118 ? -3.356 -4.309 18.334 1.00 94.38 118 GLN A N 1
ATOM 915 C CA . GLN A 1 118 ? -1.947 -3.986 18.579 1.00 94.38 118 GLN A CA 1
ATOM 916 C C . GLN A 1 118 ? -1.020 -5.043 17.963 1.00 94.38 118 GLN A C 1
ATOM 918 O O . GLN A 1 118 ? -0.095 -4.701 17.228 1.00 94.38 118 GLN A O 1
ATOM 923 N N . ALA A 1 119 ? -1.313 -6.329 18.186 1.00 93.19 119 ALA A N 1
ATOM 924 C CA . ALA A 1 119 ? -0.549 -7.421 17.584 1.00 93.19 119 ALA A CA 1
ATOM 925 C C . ALA A 1 119 ? -0.621 -7.393 16.046 1.00 93.19 119 ALA A C 1
ATOM 927 O O . ALA A 1 119 ? 0.399 -7.531 15.368 1.00 93.19 119 ALA A O 1
ATOM 928 N N . LEU A 1 120 ? -1.813 -7.157 15.486 1.00 96.38 120 LEU A N 1
ATOM 929 C CA . LEU A 1 120 ? -2.010 -7.052 14.042 1.00 96.38 120 LEU A CA 1
ATOM 930 C C . LEU A 1 120 ? -1.228 -5.878 13.432 1.00 96.38 120 LEU A C 1
ATOM 932 O O . LEU A 1 120 ? -0.683 -6.013 12.338 1.00 96.38 120 LEU A O 1
ATOM 936 N N . LEU A 1 121 ? -1.160 -4.731 14.112 1.00 97.06 121 LEU A N 1
ATOM 937 C CA . LEU A 1 121 ? -0.398 -3.566 13.655 1.00 97.06 121 LEU A CA 1
ATOM 938 C C . LEU A 1 121 ? 1.096 -3.882 13.546 1.00 97.06 121 LEU A C 1
ATOM 940 O O . LEU A 1 121 ? 1.693 -3.597 12.506 1.00 97.06 121 LEU A O 1
ATOM 944 N N . SER A 1 122 ? 1.672 -4.539 14.557 1.00 95.06 122 SER A N 1
ATOM 945 C CA . SER A 1 122 ? 3.074 -4.973 14.523 1.00 95.06 122 SER A CA 1
ATOM 946 C C . SER A 1 122 ? 3.341 -5.970 13.390 1.00 95.06 122 SER A C 1
ATOM 948 O O . SER A 1 122 ? 4.314 -5.822 12.653 1.00 95.06 122 SER A O 1
ATOM 950 N N . GLN A 1 123 ? 2.450 -6.946 13.192 1.00 97.00 123 GLN A N 1
ATOM 951 C CA . GLN A 1 123 ? 2.569 -7.920 12.100 1.00 97.00 123 GLN A CA 1
ATOM 952 C C . GLN A 1 123 ? 2.397 -7.273 10.713 1.00 97.00 123 GLN A C 1
ATOM 954 O O . GLN A 1 123 ? 3.120 -7.603 9.775 1.00 97.00 123 GLN A O 1
ATOM 959 N N . SER A 1 124 ? 1.504 -6.287 10.584 1.00 98.25 124 SER A N 1
ATOM 960 C CA . SER A 1 124 ? 1.324 -5.497 9.358 1.00 98.25 124 SER A CA 1
ATOM 961 C C . SER A 1 124 ? 2.595 -4.730 8.978 1.00 98.25 124 SER A C 1
ATOM 963 O O . SER A 1 124 ? 2.916 -4.620 7.792 1.00 98.25 124 SER A O 1
ATOM 965 N N . ASP A 1 125 ? 3.331 -4.205 9.961 1.00 97.62 125 ASP A N 1
ATOM 966 C CA . ASP A 1 125 ? 4.597 -3.503 9.732 1.00 97.62 125 ASP A CA 1
ATOM 967 C C . ASP A 1 125 ? 5.739 -4.465 9.381 1.00 97.62 125 ASP A C 1
ATOM 969 O O . ASP A 1 125 ? 6.511 -4.187 8.458 1.00 97.62 125 ASP A O 1
ATOM 973 N N . LEU A 1 126 ? 5.800 -5.629 10.037 1.00 98.25 126 LEU A N 1
ATOM 974 C CA . LEU A 1 126 ? 6.743 -6.694 9.691 1.00 98.25 126 LEU A CA 1
ATOM 975 C C . LEU A 1 126 ? 6.535 -7.174 8.245 1.00 98.25 126 LEU A C 1
ATOM 977 O O . LEU A 1 126 ? 7.485 -7.230 7.457 1.00 98.25 126 LEU A O 1
ATOM 981 N N . LEU A 1 127 ? 5.284 -7.451 7.867 1.00 98.81 127 LEU A N 1
ATOM 982 C CA . LEU A 1 127 ? 4.934 -7.884 6.517 1.00 98.81 127 LEU A CA 1
ATOM 983 C C . LEU A 1 127 ? 5.209 -6.796 5.473 1.00 98.81 127 LEU A C 1
ATOM 985 O O . LEU A 1 127 ? 5.709 -7.100 4.390 1.00 98.81 127 LEU A O 1
ATOM 989 N N . LEU A 1 128 ? 4.932 -5.523 5.787 1.00 98.81 128 LEU A N 1
ATOM 990 C CA . LEU A 1 128 ? 5.291 -4.400 4.918 1.00 98.81 128 LEU A CA 1
ATOM 991 C C . LEU A 1 128 ? 6.794 -4.364 4.636 1.00 98.81 128 LEU A C 1
ATOM 993 O O . LEU A 1 128 ? 7.180 -4.211 3.477 1.00 98.81 128 LEU A O 1
ATOM 997 N N . GLY A 1 129 ? 7.628 -4.521 5.667 1.00 98.75 129 GLY A N 1
ATOM 998 C CA . GLY A 1 129 ? 9.083 -4.557 5.524 1.00 98.75 129 GLY A CA 1
ATOM 999 C C . GLY A 1 129 ? 9.558 -5.711 4.638 1.00 98.75 129 GLY A C 1
ATOM 1000 O O . GLY A 1 129 ? 10.389 -5.510 3.750 1.00 98.75 129 GLY A O 1
ATOM 1001 N N . ALA A 1 130 ? 8.984 -6.904 4.815 1.00 98.81 130 ALA A N 1
ATOM 1002 C CA . ALA A 1 130 ? 9.296 -8.062 3.980 1.00 98.81 130 ALA A CA 1
ATOM 1003 C C . ALA A 1 130 ? 8.882 -7.850 2.511 1.00 98.81 130 ALA A C 1
ATOM 1005 O O . ALA A 1 130 ? 9.675 -8.105 1.602 1.00 98.81 130 ALA A O 1
ATOM 1006 N N . CYS A 1 131 ? 7.684 -7.307 2.271 1.00 98.81 131 CYS A N 1
ATOM 1007 C CA . CYS A 1 131 ? 7.208 -6.980 0.926 1.00 98.81 131 CYS A CA 1
ATOM 1008 C C . CYS A 1 131 ? 8.061 -5.880 0.270 1.00 98.81 131 CYS A C 1
ATOM 1010 O O . CYS A 1 131 ? 8.359 -5.958 -0.917 1.00 98.81 131 CYS A O 1
ATOM 1012 N N . GLU A 1 132 ? 8.496 -4.868 1.029 1.00 98.62 132 GLU A N 1
ATOM 1013 C CA . GLU A 1 132 ? 9.410 -3.824 0.546 1.00 98.62 132 GLU A CA 1
ATOM 1014 C C . GLU A 1 132 ? 10.741 -4.405 0.065 1.00 98.62 132 GLU A C 1
ATOM 1016 O O . GLU A 1 132 ? 11.251 -3.975 -0.969 1.00 98.62 132 GLU A O 1
ATOM 1021 N N . ASN A 1 133 ? 11.280 -5.404 0.766 1.00 98.69 133 ASN A N 1
ATOM 1022 C CA . ASN A 1 133 ? 12.484 -6.096 0.321 1.00 98.69 133 ASN A CA 1
ATOM 1023 C C . ASN A 1 133 ? 12.273 -6.816 -1.022 1.00 98.69 133 ASN A C 1
ATOM 1025 O O . ASN A 1 133 ? 13.116 -6.704 -1.908 1.00 98.69 133 ASN A O 1
ATOM 1029 N N . VAL A 1 134 ? 11.141 -7.507 -1.202 1.00 98.69 134 VAL A N 1
ATOM 1030 C CA . VAL A 1 134 ? 10.802 -8.169 -2.476 1.00 98.69 134 VAL A CA 1
ATOM 1031 C C . VAL A 1 134 ? 10.734 -7.157 -3.622 1.00 98.69 134 VAL A C 1
ATOM 1033 O O . VAL A 1 134 ? 11.388 -7.357 -4.643 1.00 98.69 134 VAL A O 1
ATOM 1036 N N . VAL A 1 135 ? 10.001 -6.049 -3.452 1.00 98.25 135 VAL A N 1
ATOM 1037 C CA . VAL A 1 135 ? 9.851 -5.043 -4.521 1.00 98.25 135 VAL A CA 1
ATOM 1038 C C . VAL A 1 135 ? 11.199 -4.448 -4.920 1.00 98.25 135 VAL A C 1
ATOM 1040 O O . VAL A 1 135 ? 11.453 -4.273 -6.106 1.00 98.25 135 VAL A O 1
ATOM 1043 N N . LYS A 1 136 ? 12.083 -4.165 -3.955 1.00 98.31 136 LYS A N 1
ATOM 1044 C CA . LYS A 1 136 ? 13.423 -3.628 -4.240 1.00 98.31 136 LYS A CA 1
ATOM 1045 C C . LYS A 1 136 ? 14.279 -4.592 -5.058 1.00 98.31 136 LYS A C 1
ATOM 1047 O O . LYS A 1 136 ? 14.973 -4.153 -5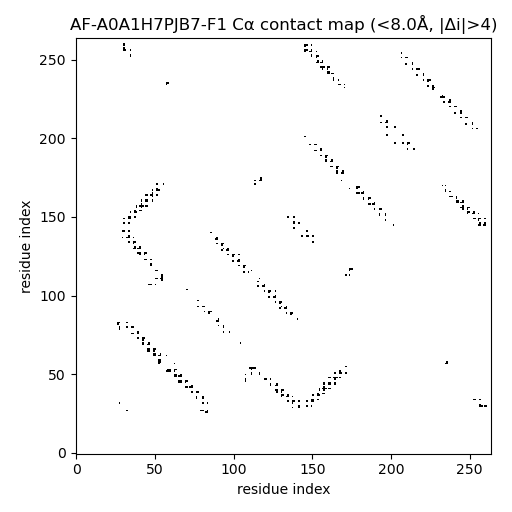.968 1.00 98.31 136 LYS A O 1
ATOM 1052 N N . LEU A 1 137 ? 14.222 -5.889 -4.754 1.00 98.44 137 LEU A N 1
ATOM 1053 C CA . LEU A 1 137 ? 14.954 -6.906 -5.513 1.00 98.44 137 LEU A CA 1
ATOM 1054 C C . LEU A 1 137 ? 14.405 -7.047 -6.940 1.00 98.44 137 LEU A C 1
ATOM 1056 O O . LEU A 1 137 ? 15.183 -7.126 -7.887 1.00 98.44 137 LEU A O 1
ATOM 1060 N N . ILE A 1 138 ? 13.079 -7.022 -7.105 1.00 98.06 138 ILE A N 1
ATOM 1061 C CA . ILE A 1 138 ? 12.436 -7.092 -8.425 1.00 98.06 138 ILE A CA 1
ATOM 1062 C C . ILE A 1 138 ? 12.707 -5.821 -9.247 1.00 98.06 138 ILE A C 1
ATOM 1064 O O . ILE A 1 138 ? 13.016 -5.927 -10.430 1.00 98.06 138 ILE A O 1
ATOM 1068 N N . GLU A 1 139 ? 12.658 -4.631 -8.639 1.00 97.31 139 GLU A N 1
ATOM 1069 C CA . GLU A 1 139 ? 13.043 -3.370 -9.292 1.00 97.31 139 GLU A CA 1
ATOM 1070 C C . GLU A 1 139 ? 14.500 -3.412 -9.765 1.00 97.31 139 GLU A C 1
ATOM 1072 O O . GLU A 1 139 ? 14.782 -3.082 -10.916 1.00 97.31 139 GLU A O 1
ATOM 1077 N N . ALA A 1 140 ? 15.421 -3.853 -8.901 1.00 96.75 140 ALA A N 1
ATOM 1078 C CA . ALA A 1 140 ? 16.835 -3.961 -9.244 1.00 96.75 140 ALA A CA 1
ATOM 1079 C C . ALA A 1 140 ? 17.071 -4.950 -10.395 1.00 96.75 140 ALA A C 1
ATOM 1081 O O . ALA A 1 140 ? 17.878 -4.673 -11.279 1.00 96.75 140 ALA A O 1
ATOM 1082 N N . HIS A 1 141 ? 16.341 -6.070 -10.414 1.00 95.62 141 HIS A N 1
ATOM 1083 C CA . HIS A 1 141 ? 16.373 -7.026 -11.519 1.00 95.62 141 HIS A CA 1
ATOM 1084 C C . HIS A 1 141 ? 15.836 -6.424 -12.826 1.00 95.62 141 HIS A C 1
ATOM 1086 O O . HIS A 1 141 ? 16.419 -6.641 -13.885 1.00 95.62 141 HIS A O 1
ATOM 1092 N N . ALA A 1 142 ? 14.749 -5.649 -12.758 1.00 94.38 142 ALA A N 1
ATOM 1093 C CA . ALA A 1 142 ? 14.171 -4.986 -13.923 1.00 94.38 142 ALA A CA 1
ATOM 1094 C C . ALA A 1 142 ? 15.093 -3.900 -14.511 1.00 94.38 142 ALA A C 1
ATOM 1096 O O . ALA A 1 142 ? 15.053 -3.655 -15.715 1.00 94.38 142 ALA A O 1
ATOM 1097 N N . GLY A 1 143 ? 15.917 -3.254 -13.677 1.00 90.50 143 GLY A N 1
ATOM 1098 C CA . GLY A 1 143 ? 17.089 -2.484 -14.107 1.00 90.50 143 GLY A CA 1
ATOM 1099 C C . GLY A 1 143 ? 16.814 -1.194 -14.890 1.00 90.50 143 GLY A C 1
ATOM 1100 O O . GLY A 1 143 ? 17.727 -0.680 -15.533 1.00 90.50 143 GLY A O 1
ATOM 1101 N N . SER A 1 144 ? 15.590 -0.651 -14.858 1.00 88.31 144 SER A N 1
ATOM 1102 C CA . SER A 1 144 ? 15.209 0.549 -15.620 1.00 88.31 144 SER A CA 1
ATOM 1103 C C . SER A 1 144 ? 14.723 1.697 -14.733 1.00 88.31 144 SER A C 1
ATOM 1105 O O . SER A 1 144 ? 14.148 1.487 -13.665 1.00 88.31 144 SER A O 1
ATOM 1107 N N . HIS A 1 145 ? 14.897 2.941 -15.196 1.00 88.19 145 HIS A N 1
ATOM 1108 C CA . HIS A 1 145 ? 14.328 4.105 -14.505 1.00 88.19 145 HIS A CA 1
ATOM 1109 C C . HIS A 1 145 ? 12.792 4.044 -14.458 1.00 88.19 145 HIS A C 1
ATOM 1111 O O . HIS A 1 145 ? 12.178 4.396 -13.453 1.00 88.19 145 HIS A O 1
ATOM 1117 N N . SER A 1 146 ? 12.153 3.510 -15.504 1.00 91.44 146 SER A N 1
ATOM 1118 C CA . SER A 1 146 ? 10.704 3.301 -15.515 1.00 91.44 146 SER A CA 1
ATOM 1119 C C . SER A 1 146 ? 10.247 2.332 -14.416 1.00 91.44 146 SER A C 1
ATOM 1121 O O . SER A 1 146 ? 9.211 2.584 -13.802 1.00 91.44 146 SER A O 1
ATOM 1123 N N . ALA A 1 147 ? 11.035 1.304 -14.072 1.00 94.38 147 ALA A N 1
ATOM 1124 C CA . ALA A 1 147 ? 10.742 0.435 -12.927 1.00 94.38 147 ALA A CA 1
ATOM 1125 C C . ALA A 1 147 ? 10.720 1.214 -11.600 1.00 94.38 147 ALA A C 1
ATOM 1127 O O . ALA A 1 147 ? 9.819 1.013 -10.781 1.00 94.38 147 ALA A O 1
ATOM 1128 N N . VAL A 1 148 ? 11.640 2.171 -11.423 1.00 95.81 148 VAL A N 1
ATOM 1129 C CA . VAL A 1 148 ? 11.656 3.070 -10.255 1.00 95.81 148 VAL A CA 1
ATOM 1130 C C . VAL A 1 148 ? 10.367 3.890 -10.184 1.00 95.81 148 VAL A C 1
ATOM 1132 O O . VAL A 1 148 ? 9.782 4.026 -9.108 1.00 95.81 148 VAL A O 1
ATOM 1135 N N . LEU A 1 149 ? 9.874 4.409 -11.313 1.00 96.75 149 LEU A N 1
ATOM 1136 C CA . LEU A 1 149 ? 8.619 5.170 -11.355 1.00 96.75 149 LEU A CA 1
ATOM 1137 C C . LEU A 1 149 ? 7.398 4.302 -11.024 1.00 96.75 149 LEU A C 1
ATOM 1139 O O . LEU A 1 149 ? 6.548 4.730 -10.236 1.00 96.75 149 LEU A O 1
ATOM 1143 N N . VAL A 1 150 ? 7.335 3.067 -11.538 1.00 97.75 150 VAL A N 1
ATOM 1144 C CA . VAL A 1 150 ? 6.289 2.093 -11.174 1.00 97.75 150 VAL A CA 1
ATOM 1145 C C . VAL A 1 150 ? 6.325 1.810 -9.672 1.00 97.75 150 VAL A C 1
ATOM 1147 O O . VAL A 1 150 ? 5.291 1.907 -9.007 1.00 97.75 150 VAL A O 1
ATOM 1150 N N . ASN A 1 151 ? 7.501 1.541 -9.094 1.00 97.50 151 ASN A N 1
ATOM 1151 C CA . ASN A 1 151 ? 7.637 1.295 -7.658 1.00 97.50 151 ASN A CA 1
ATOM 1152 C C . ASN A 1 151 ? 7.240 2.524 -6.824 1.00 97.50 151 ASN A C 1
ATOM 1154 O O . ASN A 1 151 ? 6.458 2.401 -5.878 1.00 97.50 151 ASN A O 1
ATOM 1158 N N . ARG A 1 152 ? 7.739 3.717 -7.170 1.00 97.69 152 ARG A N 1
ATOM 1159 C CA . ARG A 1 152 ? 7.441 4.977 -6.464 1.00 97.69 152 ARG A CA 1
ATOM 1160 C C . ARG A 1 152 ? 5.951 5.307 -6.507 1.00 97.69 152 ARG A C 1
ATOM 1162 O O . ARG A 1 152 ? 5.371 5.620 -5.466 1.00 97.69 152 ARG A O 1
ATOM 1169 N N . SER A 1 153 ? 5.319 5.173 -7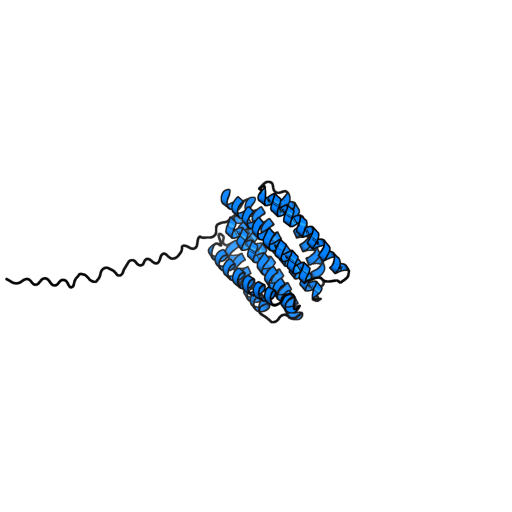.673 1.00 98.00 153 SER A N 1
ATOM 1170 C CA . SER A 1 153 ? 3.868 5.318 -7.835 1.00 98.00 153 SER A CA 1
ATOM 1171 C C . SER A 1 153 ? 3.110 4.263 -7.023 1.00 98.00 153 SER A C 1
ATOM 1173 O O . SER A 1 153 ? 2.206 4.589 -6.252 1.00 98.00 153 SER A O 1
ATOM 1175 N N . GLY A 1 154 ? 3.552 3.005 -7.075 1.00 97.94 154 GLY A N 1
ATOM 1176 C CA . GLY A 1 154 ? 2.988 1.919 -6.282 1.00 97.94 154 GLY A CA 1
ATOM 1177 C C . GLY A 1 154 ? 3.098 2.155 -4.771 1.00 97.94 154 GLY A C 1
ATOM 1178 O O . GLY A 1 154 ? 2.157 1.851 -4.034 1.00 97.94 154 GLY A O 1
ATOM 1179 N N . ARG A 1 155 ? 4.193 2.765 -4.298 1.00 98.38 155 ARG A N 1
ATOM 1180 C CA . ARG A 1 155 ? 4.394 3.136 -2.889 1.00 98.38 155 ARG A CA 1
ATOM 1181 C C . ARG A 1 155 ? 3.360 4.159 -2.418 1.00 98.38 155 ARG A C 1
ATOM 1183 O O . ARG A 1 155 ? 2.929 4.073 -1.273 1.00 98.38 155 ARG A O 1
ATOM 1190 N N . GLN A 1 156 ? 2.890 5.064 -3.279 1.00 98.44 156 GLN A N 1
ATOM 1191 C CA . GLN A 1 156 ? 1.809 6.000 -2.931 1.00 98.44 156 GLN A CA 1
ATOM 1192 C C . GLN A 1 156 ? 0.490 5.276 -2.628 1.00 98.44 156 GLN A C 1
ATOM 1194 O O . GLN A 1 156 ? -0.226 5.661 -1.703 1.00 98.44 156 GLN A O 1
ATOM 1199 N N . ARG A 1 157 ? 0.184 4.179 -3.342 1.00 98.62 157 ARG A N 1
ATOM 1200 C CA . ARG A 1 157 ? -0.975 3.323 -3.024 1.00 98.62 157 ARG A CA 1
ATOM 1201 C C . ARG A 1 157 ? -0.856 2.771 -1.611 1.00 98.62 157 ARG A C 1
ATOM 1203 O O . ARG A 1 157 ? -1.792 2.906 -0.829 1.00 98.62 157 ARG A O 1
ATOM 1210 N N . MET A 1 158 ? 0.308 2.217 -1.268 1.00 98.75 158 MET A N 1
ATOM 1211 C CA . MET A 1 158 ? 0.578 1.719 0.082 1.00 98.75 158 MET A CA 1
ATOM 1212 C C . MET A 1 158 ? 0.462 2.828 1.128 1.00 98.75 158 MET A C 1
ATOM 1214 O O . MET A 1 158 ? -0.265 2.655 2.102 1.00 98.75 158 MET A O 1
ATOM 1218 N N . LEU A 1 159 ? 1.103 3.979 0.906 1.00 98.69 159 LEU A N 1
ATOM 1219 C CA . LEU A 1 159 ? 1.088 5.096 1.849 1.00 98.69 159 LEU A CA 1
ATOM 1220 C C . LEU A 1 159 ? -0.335 5.602 2.105 1.00 98.69 159 LEU A C 1
ATOM 1222 O O . LEU A 1 159 ? -0.679 5.834 3.259 1.00 98.69 159 LEU A O 1
ATOM 1226 N N . SER A 1 160 ? -1.199 5.671 1.084 1.00 98.50 160 SER A N 1
ATOM 1227 C CA . SER A 1 160 ? -2.612 6.041 1.276 1.00 98.50 160 SER A CA 1
ATOM 1228 C C . SER A 1 160 ? -3.328 5.125 2.281 1.00 98.50 160 SER A C 1
ATOM 1230 O O . SER A 1 160 ? -4.077 5.599 3.135 1.00 98.50 160 SER A O 1
ATOM 1232 N N . GLN A 1 161 ? -3.051 3.819 2.223 1.00 98.81 161 GLN A N 1
ATOM 1233 C CA . GLN A 1 161 ? -3.637 2.823 3.118 1.00 98.81 161 GLN A CA 1
ATOM 1234 C C . GLN A 1 161 ? -2.957 2.828 4.489 1.00 98.81 161 GLN A C 1
ATOM 1236 O O . GLN A 1 161 ? -3.640 2.707 5.502 1.00 98.81 161 GLN A O 1
ATOM 1241 N N . ARG A 1 162 ? -1.632 3.029 4.541 1.00 98.69 1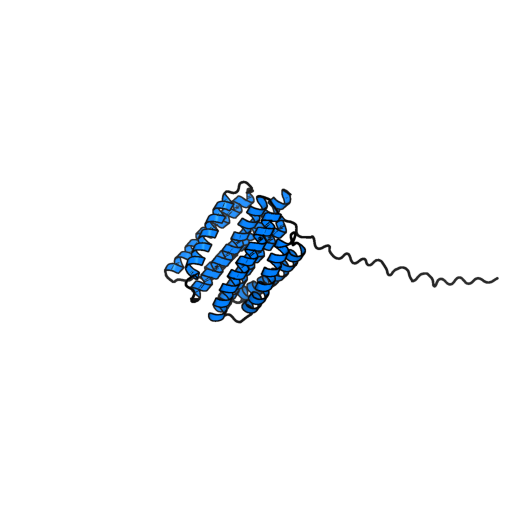62 ARG A N 1
ATOM 1242 C CA . ARG A 1 162 ? -0.861 3.152 5.787 1.00 98.69 162 ARG A CA 1
ATOM 1243 C C . ARG A 1 162 ? -1.307 4.360 6.606 1.00 98.69 162 ARG A C 1
ATOM 1245 O O . ARG A 1 162 ? -1.508 4.229 7.807 1.00 98.69 162 ARG A O 1
ATOM 1252 N N . ILE A 1 163 ? -1.510 5.508 5.964 1.00 98.19 163 ILE A N 1
ATOM 1253 C CA . ILE A 1 163 ? -2.023 6.726 6.606 1.00 98.19 163 ILE A CA 1
ATOM 1254 C C . ILE A 1 163 ? -3.401 6.454 7.216 1.00 98.19 163 ILE A C 1
ATOM 1256 O O . ILE A 1 163 ? -3.624 6.771 8.381 1.00 98.19 163 ILE A O 1
ATOM 1260 N N . ALA A 1 164 ? -4.308 5.811 6.472 1.00 97.81 164 ALA A N 1
ATOM 1261 C CA . ALA A 1 164 ? -5.630 5.462 6.986 1.00 97.81 164 ALA A CA 1
ATOM 1262 C C . ALA A 1 164 ? -5.571 4.448 8.141 1.00 97.81 164 ALA A C 1
ATOM 1264 O O . ALA A 1 164 ? -6.252 4.640 9.144 1.00 97.81 164 ALA A O 1
ATOM 1265 N N . LYS A 1 165 ? -4.726 3.412 8.033 1.00 98.50 165 LYS A N 1
ATOM 1266 C CA . LYS A 1 165 ? -4.460 2.432 9.101 1.00 98.50 165 LYS A CA 1
ATOM 1267 C C . LYS A 1 165 ? -4.024 3.134 10.389 1.00 98.50 165 LYS A C 1
ATOM 1269 O O . LYS A 1 165 ? -4.614 2.919 11.440 1.00 98.50 165 LYS A O 1
ATOM 1274 N N . LEU A 1 166 ? -3.007 3.989 10.300 1.00 97.75 166 LEU A N 1
ATOM 1275 C CA . LEU A 1 166 ? -2.448 4.694 11.453 1.00 97.75 166 LEU A CA 1
ATOM 1276 C C . LEU A 1 166 ? -3.451 5.689 12.048 1.00 97.75 166 LEU A C 1
ATOM 1278 O O . LEU A 1 166 ? -3.606 5.739 13.264 1.00 97.75 166 LEU A O 1
ATOM 1282 N N . TYR A 1 167 ? -4.201 6.408 11.208 1.00 96.44 167 TYR A N 1
ATOM 1283 C CA . TYR A 1 167 ? -5.278 7.287 11.667 1.00 96.44 167 TYR A CA 1
ATOM 1284 C C . TYR A 1 167 ? -6.348 6.520 12.450 1.00 96.44 167 TYR A C 1
ATOM 1286 O O . TYR A 1 167 ? -6.766 6.961 13.516 1.00 96.44 167 TYR A O 1
ATOM 1294 N N . LEU A 1 168 ? -6.780 5.364 11.936 1.00 96.69 168 LEU A N 1
ATOM 1295 C CA . LEU A 1 168 ? -7.765 4.513 12.601 1.00 96.69 168 LEU A CA 1
ATOM 1296 C C . LEU A 1 168 ? -7.233 3.945 13.920 1.00 96.69 168 LEU A C 1
ATOM 1298 O O . LEU A 1 168 ? -7.995 3.830 14.873 1.00 96.69 168 LEU A O 1
ATOM 1302 N N . ALA A 1 169 ? -5.944 3.609 14.003 1.00 97.00 169 ALA A N 1
ATOM 1303 C CA . ALA A 1 169 ? -5.325 3.170 15.253 1.00 97.00 169 ALA A CA 1
ATOM 1304 C C . ALA A 1 169 ? -5.300 4.298 16.303 1.00 97.00 169 ALA A C 1
ATOM 1306 O O . ALA A 1 169 ? -5.639 4.069 17.467 1.00 97.00 169 ALA A O 1
ATOM 1307 N N . LEU A 1 170 ? -4.974 5.526 15.879 1.00 94.88 170 LEU A N 1
ATOM 1308 C CA . LEU A 1 170 ? -5.023 6.722 16.725 1.00 94.88 170 LEU A CA 1
ATOM 1309 C C . LEU A 1 170 ? -6.455 7.028 17.190 1.00 94.88 170 LEU A C 1
ATOM 1311 O O . LEU A 1 170 ? -6.683 7.214 18.386 1.00 94.88 170 LEU A O 1
ATOM 1315 N N . SER A 1 171 ? -7.441 7.002 16.283 1.00 94.56 171 SER A N 1
ATOM 1316 C CA . SER A 1 171 ? -8.848 7.249 16.632 1.00 94.56 171 SER A CA 1
ATOM 1317 C C . SER A 1 171 ? -9.410 6.188 17.571 1.00 94.56 171 SER A C 1
ATOM 1319 O O . SER A 1 171 ? -10.203 6.511 18.457 1.00 94.56 171 SER A O 1
ATOM 1321 N N . TRP A 1 172 ? -8.954 4.937 17.441 1.00 95.50 172 TRP A N 1
ATOM 1322 C CA . TRP A 1 172 ? -9.352 3.860 18.344 1.00 95.50 172 TRP A CA 1
ATOM 1323 C C . TRP A 1 172 ? -8.652 3.927 19.705 1.00 95.50 172 TRP A C 1
ATOM 1325 O O . TRP A 1 172 ? -9.013 3.182 20.620 1.00 95.50 172 TRP A O 1
ATOM 1335 N N . ARG A 1 173 ? -7.673 4.825 19.876 1.00 93.69 173 ARG A N 1
ATOM 1336 C CA . ARG A 1 173 ? -6.837 4.942 21.078 1.00 93.69 173 ARG A CA 1
ATOM 1337 C C . ARG A 1 173 ? -6.151 3.613 21.407 1.00 93.69 173 ARG A C 1
ATOM 1339 O O . ARG A 1 173 ? -6.322 3.083 22.510 1.00 93.69 173 ARG A O 1
ATOM 1346 N N . ILE A 1 174 ? -5.463 3.038 20.421 1.00 94.56 174 ILE A N 1
ATOM 1347 C CA . ILE A 1 174 ? -4.522 1.935 20.646 1.00 94.56 174 ILE A CA 1
ATOM 1348 C C . ILE A 1 174 ? -3.316 2.484 21.415 1.00 94.56 174 ILE A C 1
ATOM 1350 O O . ILE A 1 174 ? -2.819 3.564 21.102 1.00 94.56 174 ILE A O 1
ATOM 1354 N N . ASN A 1 175 ? -2.881 1.761 22.448 1.00 90.94 175 ASN A N 1
ATOM 1355 C CA . ASN A 1 175 ? -1.807 2.196 23.339 1.00 90.94 175 ASN A CA 1
ATOM 1356 C C . ASN A 1 175 ? -0.429 1.890 22.732 1.00 90.94 175 ASN A C 1
ATOM 1358 O O . ASN A 1 175 ? 0.178 0.866 23.045 1.00 90.94 175 ASN A O 1
ATOM 1362 N N . ASP A 1 176 ? 0.024 2.760 21.833 1.00 91.06 176 ASP A N 1
ATOM 1363 C CA . ASP A 1 176 ? 1.333 2.684 21.188 1.00 91.06 176 ASP A CA 1
ATOM 1364 C C . ASP A 1 176 ? 1.815 4.097 20.817 1.00 91.06 176 ASP A C 1
ATOM 1366 O O . ASP A 1 176 ? 1.290 4.740 19.902 1.00 91.06 176 ASP A O 1
ATOM 1370 N N . ASP A 1 177 ? 2.834 4.572 21.534 1.00 92.88 177 ASP A N 1
ATOM 1371 C CA . ASP A 1 177 ? 3.397 5.920 21.386 1.00 92.88 177 ASP A CA 1
ATOM 1372 C C . ASP A 1 177 ? 4.079 6.143 20.025 1.00 92.88 177 ASP A C 1
ATOM 1374 O O . ASP A 1 177 ? 4.337 7.283 19.630 1.00 92.88 177 ASP A O 1
ATOM 1378 N N . SER A 1 178 ? 4.354 5.076 19.268 1.00 94.75 178 SER A N 1
ATOM 1379 C CA . SER A 1 178 ? 4.948 5.177 17.936 1.00 94.75 178 SER A CA 1
ATOM 1380 C C . SER A 1 178 ? 3.935 5.543 16.845 1.00 94.75 178 SER A C 1
ATOM 1382 O O . SER A 1 178 ? 4.338 6.020 15.781 1.00 94.75 178 SER A O 1
ATOM 1384 N N . LEU A 1 179 ? 2.626 5.400 17.091 1.00 95.19 179 LEU A N 1
ATOM 1385 C CA . LEU A 1 179 ? 1.586 5.605 16.073 1.00 95.19 179 LEU A CA 1
ATOM 1386 C C . LEU A 1 179 ? 1.562 7.030 15.514 1.00 95.19 179 LEU A C 1
ATOM 1388 O O . LEU A 1 179 ? 1.481 7.212 14.298 1.00 95.19 179 LEU A O 1
ATOM 1392 N N . ALA A 1 180 ? 1.646 8.044 16.379 1.00 93.94 180 ALA A N 1
ATOM 1393 C CA . ALA A 1 180 ? 1.607 9.443 15.955 1.00 93.94 180 ALA A CA 1
ATOM 1394 C C . ALA A 1 180 ? 2.857 9.845 15.139 1.00 93.94 180 ALA A C 1
ATOM 1396 O O . ALA A 1 180 ? 2.691 10.372 14.034 1.00 93.94 180 ALA A O 1
ATOM 1397 N N . PRO A 1 181 ? 4.096 9.535 15.581 1.00 96.00 181 PRO A N 1
ATOM 1398 C CA . PRO A 1 181 ? 5.291 9.716 14.756 1.00 96.00 181 PRO A CA 1
ATOM 1399 C C . PRO A 1 181 ? 5.216 8.995 13.405 1.00 96.00 181 PRO A C 1
ATOM 1401 O O . PRO A 1 181 ? 5.500 9.597 12.368 1.00 96.00 181 PRO A O 1
ATOM 1404 N N . GLN A 1 182 ? 4.783 7.731 13.389 1.00 97.38 182 GLN A N 1
ATOM 1405 C CA . GLN A 1 182 ? 4.653 6.961 12.151 1.00 97.38 182 GLN A CA 1
ATOM 1406 C C . GLN A 1 182 ? 3.601 7.551 11.204 1.00 97.38 182 GLN A C 1
ATOM 1408 O O . GLN A 1 182 ? 3.785 7.528 9.984 1.00 97.38 182 GLN A O 1
ATOM 1413 N N . PHE A 1 183 ? 2.499 8.077 11.743 1.00 96.50 183 PHE A N 1
ATOM 1414 C CA . PHE A 1 183 ? 1.466 8.743 10.956 1.00 96.50 183 PHE A CA 1
ATOM 1415 C C . PHE A 1 183 ? 2.033 9.983 10.264 1.00 96.50 183 PHE A C 1
ATOM 1417 O O . PHE A 1 183 ? 1.917 10.111 9.043 1.00 96.50 183 PHE A O 1
ATOM 1424 N N . GLN A 1 184 ? 2.713 10.851 11.018 1.00 95.88 184 GLN A N 1
ATOM 1425 C CA . GLN A 1 184 ? 3.326 12.054 10.460 1.00 95.88 184 GLN A CA 1
ATOM 1426 C C . GLN A 1 184 ? 4.395 11.715 9.417 1.00 95.88 184 GLN A C 1
ATOM 1428 O O . GLN A 1 184 ? 4.462 12.351 8.364 1.00 95.88 184 GLN A O 1
ATOM 1433 N N . GLN A 1 185 ? 5.199 10.682 9.674 1.00 97.50 185 GLN A N 1
ATOM 1434 C CA . GLN A 1 185 ? 6.168 10.180 8.709 1.00 97.50 185 GLN A CA 1
ATOM 1435 C C . GLN A 1 185 ? 5.481 9.727 7.415 1.00 97.50 185 GLN A C 1
ATOM 1437 O O . GLN A 1 185 ? 5.890 10.150 6.338 1.00 97.50 185 GLN A O 1
ATOM 1442 N N . ALA A 1 186 ? 4.416 8.924 7.494 1.00 98.06 186 ALA A N 1
ATOM 1443 C CA . ALA A 1 186 ? 3.707 8.440 6.312 1.00 98.06 186 ALA A CA 1
ATOM 1444 C C . ALA A 1 186 ? 3.079 9.586 5.495 1.00 98.06 186 ALA A C 1
ATOM 1446 O O . ALA A 1 186 ? 3.113 9.552 4.264 1.00 98.06 186 ALA A O 1
ATOM 1447 N N . VAL A 1 187 ? 2.555 10.621 6.163 1.00 97.00 187 VAL A N 1
ATOM 1448 C CA . VAL A 1 187 ? 2.053 11.848 5.518 1.00 97.00 187 VAL A CA 1
ATOM 1449 C C . VAL A 1 187 ? 3.181 12.581 4.782 1.00 97.00 187 VAL A C 1
ATOM 1451 O O . VAL A 1 187 ? 3.015 12.936 3.616 1.00 97.00 187 VAL A O 1
ATOM 1454 N N . ASN A 1 188 ? 4.339 12.764 5.421 1.00 97.19 188 ASN A N 1
ATOM 1455 C CA . ASN A 1 188 ? 5.492 13.429 4.807 1.00 97.19 188 ASN A CA 1
ATOM 1456 C C . ASN A 1 188 ? 6.047 12.631 3.616 1.00 97.19 188 ASN A C 1
ATOM 1458 O O . ASN A 1 188 ? 6.339 13.203 2.568 1.00 97.19 188 ASN A O 1
ATOM 1462 N N . GLU A 1 189 ? 6.158 11.307 3.754 1.00 98.12 189 GLU A N 1
ATOM 1463 C CA . GLU A 1 189 ? 6.608 10.421 2.677 1.00 98.12 189 GLU A CA 1
ATOM 1464 C C . GLU A 1 189 ? 5.657 10.450 1.477 1.00 98.12 189 GLU A C 1
ATOM 1466 O O . GLU A 1 189 ? 6.117 10.420 0.333 1.00 98.12 189 GLU A O 1
ATOM 1471 N N . PHE A 1 190 ? 4.341 10.516 1.717 1.00 98.31 190 PHE A N 1
ATOM 1472 C CA . PHE A 1 190 ? 3.364 10.639 0.638 1.00 98.31 190 PHE A CA 1
ATOM 1473 C C . PHE A 1 190 ? 3.599 11.936 -0.137 1.00 98.31 190 PHE A C 1
ATOM 1475 O O . PHE A 1 190 ? 3.747 11.895 -1.357 1.00 98.31 190 PHE A O 1
ATOM 1482 N N . ASP A 1 191 ? 3.714 13.057 0.576 1.00 97.06 191 ASP A N 1
ATOM 1483 C CA . ASP A 1 191 ? 3.905 14.384 -0.009 1.00 97.06 191 ASP A CA 1
ATOM 1484 C C . ASP A 1 191 ? 5.179 14.472 -0.864 1.00 97.06 191 ASP A C 1
ATOM 1486 O O . ASP A 1 191 ? 5.123 14.835 -2.039 1.00 97.06 191 ASP A O 1
ATOM 1490 N N . GLN A 1 192 ? 6.316 14.043 -0.313 1.00 97.75 192 GLN A N 1
ATOM 1491 C CA . GLN A 1 192 ? 7.607 14.073 -1.005 1.00 97.75 192 GLN A CA 1
ATOM 1492 C C . GLN A 1 192 ? 7.607 13.211 -2.269 1.00 97.75 192 GLN A C 1
ATOM 1494 O O . GLN A 1 192 ? 8.091 13.633 -3.321 1.00 97.75 192 GLN A O 1
ATOM 1499 N N . ALA A 1 193 ? 7.056 11.997 -2.195 1.00 96.75 193 ALA A N 1
ATOM 1500 C CA . ALA A 1 193 ? 7.016 11.120 -3.357 1.00 96.75 193 ALA A CA 1
ATOM 1501 C C . ALA A 1 193 ? 5.984 11.575 -4.403 1.00 96.75 193 ALA A C 1
ATOM 1503 O O . ALA A 1 193 ? 6.226 11.377 -5.591 1.00 96.75 193 ALA 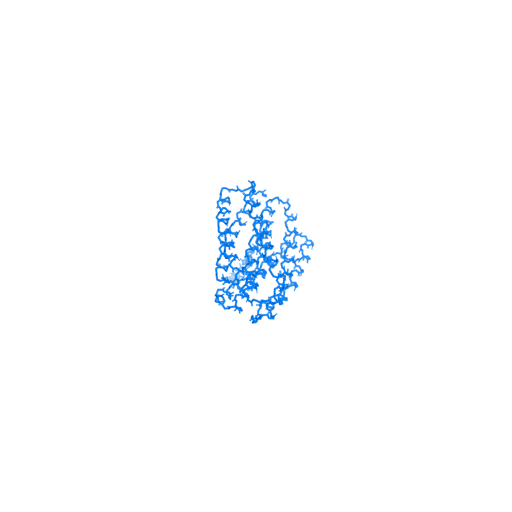A O 1
ATOM 1504 N N . LEU A 1 194 ? 4.893 12.241 -4.013 1.00 98.25 194 LEU A N 1
ATOM 1505 C CA . LEU A 1 194 ? 3.985 12.867 -4.973 1.00 98.25 194 LEU A CA 1
ATOM 1506 C C . LEU A 1 194 ? 4.671 14.013 -5.729 1.00 98.25 194 LEU A C 1
ATOM 1508 O O . LEU A 1 194 ? 4.573 14.069 -6.954 1.00 98.25 194 LEU A O 1
ATOM 1512 N N . GLN A 1 195 ? 5.409 14.878 -5.026 1.00 97.69 195 GLN A N 1
ATOM 1513 C CA . GLN A 1 195 ? 6.193 15.945 -5.656 1.00 97.69 195 GLN A CA 1
ATOM 1514 C C . GLN A 1 195 ? 7.243 15.375 -6.617 1.00 97.69 195 GLN A C 1
A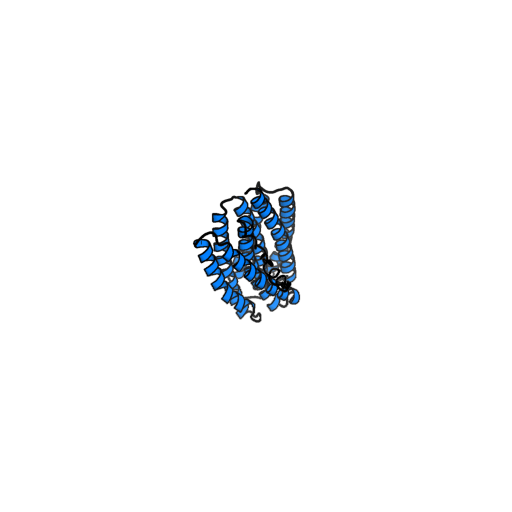TOM 1516 O O . GLN A 1 195 ? 7.394 15.874 -7.730 1.00 97.69 195 GLN A O 1
ATOM 1521 N N . TYR A 1 196 ? 7.935 14.303 -6.224 1.00 96.81 196 TYR A N 1
ATOM 1522 C CA . TYR A 1 196 ? 8.874 13.606 -7.103 1.00 96.81 196 TYR A CA 1
ATOM 1523 C C . TYR A 1 196 ? 8.186 13.120 -8.387 1.00 96.81 196 TYR A C 1
ATOM 1525 O O . TYR A 1 196 ? 8.628 13.447 -9.485 1.00 96.81 196 TYR A O 1
ATOM 1533 N N . LEU A 1 197 ? 7.060 12.408 -8.255 1.00 97.88 197 LEU A N 1
ATOM 1534 C CA . LEU A 1 197 ? 6.308 11.893 -9.401 1.00 97.88 197 LEU A CA 1
ATOM 1535 C C . LEU A 1 197 ? 5.803 13.016 -10.307 1.00 97.88 197 LEU A C 1
ATOM 1537 O O . LEU A 1 197 ? 5.851 12.861 -11.516 1.00 97.88 197 LEU A O 1
ATOM 1541 N N . GLN A 1 198 ? 5.360 14.156 -9.767 1.00 98.00 198 GLN A N 1
ATOM 1542 C CA . GLN A 1 198 ? 4.914 15.303 -10.572 1.00 98.00 198 GLN A CA 1
ATOM 1543 C C . GLN A 1 198 ? 6.024 15.902 -11.447 1.00 98.00 198 GLN A C 1
ATOM 1545 O O . GLN A 1 198 ? 5.720 16.443 -12.512 1.00 98.00 198 GLN A O 1
ATOM 1550 N N . ASN A 1 199 ? 7.283 15.777 -11.025 1.00 96.75 199 ASN A N 1
ATOM 1551 C CA . ASN A 1 199 ? 8.446 16.331 -11.716 1.00 96.75 199 ASN A CA 1
ATOM 1552 C C . ASN A 1 199 ? 9.190 15.316 -12.604 1.00 96.75 199 ASN A C 1
ATOM 1554 O O . ASN A 1 199 ? 10.175 15.694 -13.229 1.00 96.75 199 ASN A O 1
ATOM 1558 N N . ALA A 1 200 ? 8.737 14.060 -12.685 1.00 95.81 200 ALA A N 1
ATOM 1559 C CA . ALA A 1 200 ? 9.350 13.055 -13.555 1.00 95.81 200 ALA A CA 1
ATOM 1560 C C . ALA A 1 200 ? 9.221 13.434 -15.046 1.00 95.81 200 ALA A C 1
ATOM 1562 O O . ALA A 1 200 ? 8.153 13.867 -15.501 1.00 95.81 200 ALA A O 1
ATOM 1563 N N . GLU A 1 201 ? 10.302 13.268 -15.810 1.00 93.38 201 GLU A N 1
ATOM 1564 C CA . GLU A 1 201 ? 10.382 13.667 -17.224 1.00 93.38 201 GLU A CA 1
ATOM 1565 C C . GLU A 1 201 ? 9.557 12.740 -18.129 1.00 93.38 201 GLU A C 1
ATOM 1567 O O . GLU A 1 201 ? 8.962 13.183 -19.111 1.00 93.38 201 GLU A O 1
ATOM 1572 N N . GLU A 1 202 ? 9.420 11.477 -17.731 1.00 92.31 202 GLU A N 1
ATOM 1573 C CA . GLU A 1 202 ? 8.670 10.406 -18.395 1.00 92.31 202 GLU A CA 1
ATOM 1574 C C . GLU A 1 202 ? 7.149 10.611 -18.336 1.00 92.31 202 GLU A C 1
ATOM 1576 O O . GLU A 1 202 ? 6.371 9.848 -18.915 1.00 92.31 202 GLU A O 1
ATOM 1581 N N . ASN A 1 203 ? 6.690 11.637 -17.619 1.00 96.19 203 ASN A N 1
ATOM 1582 C CA . ASN A 1 203 ? 5.277 11.919 -17.472 1.00 96.19 203 ASN A CA 1
ATOM 1583 C C . ASN A 1 203 ? 4.635 12.336 -18.799 1.00 96.19 203 ASN A C 1
ATOM 1585 O O . ASN A 1 203 ? 4.842 13.445 -19.307 1.00 96.19 203 ASN A O 1
ATOM 1589 N N . THR A 1 204 ? 3.721 11.499 -19.281 1.00 96.50 204 THR A N 1
ATOM 1590 C CA . THR A 1 204 ? 2.794 11.853 -20.359 1.00 96.50 204 THR A CA 1
ATOM 1591 C C . THR A 1 204 ? 1.809 12.941 -19.914 1.00 96.50 204 THR A C 1
ATOM 1593 O O . THR A 1 204 ? 1.627 13.205 -18.721 1.00 96.50 204 THR A O 1
ATOM 1596 N N . ALA A 1 205 ? 1.119 13.571 -20.871 1.00 96.75 205 ALA A N 1
ATOM 1597 C CA . ALA A 1 205 ? 0.090 14.568 -20.566 1.00 96.75 205 ALA A CA 1
ATOM 1598 C C . ALA A 1 205 ? -1.022 14.014 -19.650 1.00 96.75 205 ALA A C 1
ATOM 1600 O O . ALA A 1 205 ? -1.482 14.717 -18.747 1.00 96.75 205 ALA A O 1
ATOM 1601 N N . ASP A 1 206 ? -1.410 12.747 -19.834 1.00 97.31 206 ASP A N 1
ATOM 1602 C CA . ASP A 1 206 ? -2.422 12.092 -18.998 1.00 97.31 206 ASP A CA 1
ATOM 1603 C C . ASP A 1 206 ? -1.904 11.832 -17.573 1.00 97.31 206 ASP A C 1
ATOM 1605 O O . ASP A 1 206 ? -2.582 12.166 -16.597 1.00 97.31 206 ASP A O 1
ATOM 1609 N N . ILE A 1 207 ? -0.661 11.352 -17.424 1.00 98.00 207 ILE A N 1
ATOM 1610 C CA . ILE A 1 207 ? -0.032 11.163 -16.105 1.00 98.00 207 ILE A CA 1
ATOM 1611 C C . ILE A 1 207 ? 0.038 12.497 -15.344 1.00 98.00 207 ILE A C 1
ATOM 1613 O O . ILE A 1 207 ? -0.401 12.565 -14.193 1.00 98.00 207 ILE A O 1
ATOM 1617 N N . LYS A 1 208 ? 0.490 13.584 -15.993 1.00 98.19 208 LYS A N 1
ATOM 1618 C CA . LYS A 1 208 ? 0.536 14.932 -15.385 1.00 98.19 208 LYS A CA 1
ATOM 1619 C C . LYS A 1 208 ? -0.843 15.377 -14.901 1.00 98.19 208 LYS A C 1
ATOM 1621 O O . LYS A 1 208 ? -0.991 15.843 -13.768 1.00 98.19 208 LYS A O 1
ATOM 1626 N N . LEU A 1 209 ? -1.872 15.206 -15.734 1.00 98.12 209 LEU A N 1
ATOM 1627 C CA . LEU A 1 209 ? -3.245 15.572 -15.388 1.00 98.12 209 LEU A CA 1
ATOM 1628 C C . LEU A 1 209 ? -3.750 14.797 -14.162 1.00 98.12 209 LEU A C 1
ATOM 1630 O O . LEU A 1 209 ? -4.364 15.386 -13.266 1.00 98.12 209 LEU A O 1
ATOM 1634 N N . LYS A 1 210 ? -3.508 13.483 -14.102 1.00 98.50 210 LYS A N 1
ATOM 1635 C CA . LYS A 1 210 ? -3.960 12.641 -12.985 1.00 98.50 210 LYS A CA 1
ATOM 1636 C C . LYS A 1 210 ? -3.184 12.919 -11.697 1.00 98.50 210 LYS A C 1
ATOM 1638 O O . LYS A 1 210 ? -3.820 13.036 -10.649 1.00 98.50 210 LYS A O 1
ATOM 1643 N N . LEU A 1 211 ? -1.866 13.117 -11.760 1.00 98.62 211 LEU A N 1
ATOM 1644 C CA . LEU A 1 211 ? -1.055 13.501 -10.597 1.00 98.62 211 LEU A CA 1
ATOM 1645 C C . LEU A 1 211 ? -1.502 14.846 -10.010 1.00 98.62 211 LEU A C 1
ATOM 1647 O O . LEU A 1 211 ? -1.634 14.974 -8.796 1.00 98.62 211 LEU A O 1
ATOM 1651 N N . ASN A 1 212 ? -1.853 15.824 -10.850 1.00 98.06 212 ASN A N 1
ATOM 1652 C CA . ASN A 1 212 ? -2.397 17.099 -10.372 1.00 98.06 212 ASN A CA 1
ATOM 1653 C C . ASN A 1 212 ? -3.743 16.929 -9.648 1.00 98.06 212 ASN A C 1
ATOM 1655 O O . ASN A 1 212 ? -3.990 17.582 -8.631 1.00 98.06 212 ASN A O 1
ATOM 1659 N N . LYS A 1 213 ? -4.604 16.014 -10.117 1.00 97.88 213 LYS A N 1
ATOM 1660 C CA . LYS A 1 213 ? -5.848 15.654 -9.412 1.00 97.88 213 LYS A CA 1
ATOM 1661 C C . LYS A 1 213 ? -5.564 15.000 -8.059 1.00 97.88 213 LYS A C 1
ATOM 1663 O O . LYS A 1 213 ? -6.232 15.340 -7.084 1.00 97.88 213 LYS A O 1
ATOM 1668 N N . VAL A 1 214 ? -4.571 14.112 -7.986 1.00 98.25 214 VAL A N 1
ATOM 1669 C CA . VAL A 1 214 ? -4.111 13.523 -6.717 1.00 98.25 214 VAL A CA 1
ATOM 1670 C C . VAL A 1 214 ? -3.608 14.615 -5.774 1.00 98.25 214 VAL A C 1
ATOM 1672 O O . VAL A 1 214 ? -4.052 14.661 -4.634 1.00 98.25 214 VAL A O 1
ATOM 1675 N N . ALA A 1 215 ? -2.784 15.552 -6.248 1.00 97.81 215 ALA A N 1
ATOM 1676 C CA . ALA A 1 215 ? -2.247 16.643 -5.433 1.00 97.81 215 ALA A CA 1
ATOM 1677 C C . ALA A 1 215 ? -3.321 17.591 -4.881 1.00 97.81 215 ALA A C 1
ATOM 1679 O O . ALA A 1 215 ? -3.191 18.096 -3.766 1.00 97.81 215 ALA A O 1
ATOM 1680 N N . MET A 1 216 ? -4.392 17.860 -5.634 1.00 95.56 216 MET A N 1
ATOM 1681 C CA . MET A 1 216 ? -5.535 18.629 -5.119 1.00 95.56 216 MET A CA 1
ATOM 1682 C C . MET A 1 216 ? -6.272 17.871 -4.014 1.00 95.56 216 MET A C 1
ATOM 1684 O O . MET A 1 216 ? -6.557 18.432 -2.958 1.00 95.56 216 MET A O 1
ATOM 1688 N N . GLN A 1 217 ? -6.551 16.588 -4.239 1.00 95.44 217 GLN A N 1
ATOM 1689 C CA . GLN A 1 217 ? -7.256 15.765 -3.263 1.00 95.44 217 GLN A CA 1
ATOM 1690 C C . GLN A 1 217 ? -6.418 15.518 -2.001 1.00 95.44 217 GLN A C 1
ATOM 1692 O O . GLN A 1 217 ? -6.949 15.535 -0.897 1.00 95.44 217 GLN A O 1
ATOM 1697 N N . TRP A 1 218 ? -5.108 15.334 -2.153 1.00 96.00 218 TRP A N 1
ATOM 1698 C CA . TRP A 1 218 ? -4.172 15.155 -1.049 1.00 96.00 218 TRP A CA 1
ATOM 1699 C C . TRP A 1 218 ? -4.166 16.359 -0.101 1.00 96.00 218 TRP A C 1
ATOM 1701 O O . TRP A 1 218 ? -4.307 16.185 1.108 1.00 96.00 218 TRP A O 1
ATOM 1711 N N . ARG A 1 219 ? -4.137 17.582 -0.647 1.00 92.88 219 ARG A N 1
ATOM 1712 C CA . ARG A 1 219 ? -4.264 18.822 0.139 1.00 92.88 219 ARG A CA 1
ATOM 1713 C C . ARG A 1 219 ? -5.572 18.886 0.931 1.00 92.88 219 ARG A C 1
ATOM 1715 O O . ARG A 1 219 ? -5.573 19.334 2.075 1.00 92.88 219 ARG A O 1
ATOM 1722 N N . PHE A 1 220 ? -6.677 18.413 0.352 1.00 88.81 220 PHE A N 1
ATOM 1723 C CA . PHE A 1 220 ? -7.952 18.310 1.067 1.00 88.81 220 PHE A CA 1
ATOM 1724 C C . PHE A 1 220 ? -7.889 17.276 2.204 1.00 88.81 220 PHE A C 1
ATOM 1726 O O . PHE A 1 220 ? -8.304 17.573 3.323 1.00 88.81 220 PHE A O 1
ATOM 1733 N N . SER A 1 221 ? -7.310 16.094 1.963 1.00 90.62 221 SER A N 1
ATOM 1734 C CA . SER A 1 221 ? -7.110 15.071 3.002 1.00 90.62 221 SER A CA 1
ATOM 1735 C C . SER A 1 221 ? -6.280 15.591 4.178 1.00 90.62 221 SER A C 1
ATOM 1737 O O . SER A 1 221 ? -6.642 15.360 5.330 1.00 90.62 221 SER A O 1
ATOM 1739 N N . GLN A 1 222 ? -5.210 16.343 3.896 1.00 89.69 222 GLN A N 1
ATOM 1740 C CA . GLN A 1 222 ? -4.347 16.943 4.916 1.00 89.69 222 GLN A CA 1
ATOM 1741 C C . GLN A 1 222 ? -5.097 17.898 5.851 1.00 89.69 222 GLN A C 1
ATOM 1743 O O . GLN A 1 222 ? -4.791 17.943 7.041 1.00 89.69 222 GLN A O 1
ATOM 1748 N N . ALA A 1 223 ? -6.106 18.623 5.358 1.00 84.25 223 ALA A N 1
ATOM 1749 C CA . ALA A 1 223 ? -6.947 19.457 6.214 1.00 84.25 223 ALA A CA 1
ATOM 1750 C C . ALA A 1 223 ? -7.748 18.617 7.227 1.00 84.25 223 ALA A C 1
ATOM 1752 O O . ALA A 1 223 ? -7.872 19.012 8.383 1.00 84.25 223 ALA A O 1
ATOM 1753 N N . GLY A 1 224 ? -8.225 17.433 6.824 1.00 79.00 224 GLY A N 1
ATOM 1754 C CA . GLY A 1 224 ? -8.910 16.492 7.715 1.00 79.00 224 GLY A CA 1
ATOM 1755 C C . GLY A 1 224 ? -7.998 15.888 8.788 1.00 79.00 224 GLY A C 1
ATOM 1756 O O . GLY A 1 224 ? -8.454 15.626 9.898 1.00 79.00 224 GLY A O 1
ATOM 1757 N N . PHE A 1 225 ? -6.703 15.716 8.500 1.00 83.69 225 PHE A N 1
ATOM 1758 C CA . PHE A 1 225 ? -5.739 15.200 9.479 1.00 83.69 225 PHE A CA 1
ATOM 1759 C C . PHE A 1 225 ? -5.481 16.175 10.630 1.00 83.69 225 PHE A C 1
ATOM 1761 O O . PHE A 1 225 ? -5.291 15.724 11.755 1.00 83.69 225 PHE A O 1
ATOM 1768 N N . ARG A 1 226 ? -5.546 17.489 10.381 1.00 75.06 226 ARG A N 1
ATOM 1769 C CA . ARG A 1 226 ? -5.318 18.538 11.395 1.00 75.06 226 ARG A CA 1
ATOM 1770 C C . ARG A 1 226 ? -6.373 18.562 12.505 1.00 75.06 226 ARG A C 1
ATOM 1772 O O . ARG A 1 226 ? -6.112 19.077 13.580 1.00 75.06 226 ARG A O 1
ATOM 1779 N N . LEU A 1 227 ? -7.548 17.968 12.280 1.00 71.62 227 LEU A N 1
ATOM 1780 C CA . LEU A 1 227 ? -8.579 17.823 13.319 1.00 71.62 227 LEU A CA 1
ATOM 1781 C C . LEU A 1 227 ? -8.173 16.821 14.419 1.00 71.62 227 LEU A C 1
ATOM 1783 O O . LEU A 1 227 ? -8.720 16.848 15.522 1.00 71.62 227 LEU A O 1
ATOM 1787 N N . THR A 1 228 ? -7.187 15.961 14.138 1.00 67.25 228 THR A N 1
ATOM 1788 C CA . THR A 1 228 ? -6.607 15.021 15.110 1.00 67.25 228 THR A CA 1
ATOM 1789 C C . THR A 1 228 ? -5.963 15.741 16.292 1.00 67.25 228 THR A C 1
ATOM 1791 O O . THR A 1 228 ? -6.087 15.270 17.421 1.00 67.25 228 THR A O 1
ATOM 1794 N N . ASP A 1 229 ? -5.349 16.905 16.055 1.00 67.44 229 ASP A N 1
ATOM 1795 C CA . ASP A 1 229 ? -4.646 17.693 17.080 1.00 67.44 229 ASP A CA 1
ATOM 1796 C C . ASP A 1 229 ? -5.602 18.199 18.174 1.00 67.44 229 ASP A C 1
ATOM 1798 O O . ASP A 1 229 ? -5.212 18.423 19.317 1.00 67.44 229 ASP A O 1
ATOM 1802 N N . GLU A 1 230 ? -6.890 18.305 17.847 1.00 68.06 230 GLU A N 1
ATOM 1803 C CA . GLU A 1 230 ? -7.961 18.711 18.758 1.00 68.06 230 GLU A CA 1
ATOM 1804 C C . GLU A 1 230 ? -8.764 17.510 19.291 1.00 68.06 230 GLU A C 1
ATOM 1806 O O . GLU A 1 230 ? -9.853 17.678 19.840 1.00 68.06 230 GLU A O 1
ATOM 1811 N N . GLN A 1 231 ? -8.269 16.284 19.085 1.00 74.88 231 GLN A N 1
ATOM 1812 C CA . GLN A 1 231 ? -8.951 15.018 19.391 1.00 74.88 231 GLN A CA 1
ATOM 1813 C C . GLN A 1 231 ? -10.313 14.840 18.688 1.00 74.88 231 GLN A C 1
ATOM 1815 O O . GLN A 1 231 ? -11.136 14.019 19.105 1.00 74.88 231 GLN A O 1
ATOM 1820 N N . ARG A 1 232 ? -10.556 15.574 17.594 1.00 81.94 232 ARG A N 1
ATOM 1821 C CA . ARG A 1 232 ? -11.770 15.486 16.772 1.00 81.94 232 ARG A CA 1
ATOM 1822 C C . ARG A 1 232 ? -11.534 14.547 15.591 1.00 81.94 232 ARG A C 1
ATOM 1824 O O . ARG A 1 232 ? -11.235 14.972 14.477 1.00 81.94 232 ARG A O 1
ATOM 1831 N N . TYR A 1 233 ? -11.667 13.248 15.839 1.00 86.62 233 TYR A N 1
ATOM 1832 C CA . TYR A 1 233 ? -11.441 12.229 14.814 1.00 86.62 233 TYR A CA 1
ATOM 1833 C C . TYR A 1 233 ? -12.598 12.128 13.807 1.00 86.62 233 TYR A C 1
ATOM 1835 O O . TYR A 1 233 ? -13.770 12.115 14.177 1.00 86.62 233 TYR A O 1
ATOM 1843 N N . VAL A 1 234 ? -12.255 11.987 12.523 1.00 89.81 234 VAL A N 1
ATOM 1844 C CA . VAL A 1 234 ? -13.181 11.848 11.384 1.00 89.81 234 VAL A CA 1
ATOM 1845 C C . VAL A 1 234 ? -12.866 10.592 10.547 1.00 89.81 234 VAL A C 1
ATOM 1847 O O . VAL A 1 234 ? -12.592 10.686 9.347 1.00 89.81 234 VAL A O 1
ATOM 1850 N N . PRO A 1 235 ? -12.904 9.381 11.139 1.00 90.81 235 PRO A N 1
ATOM 1851 C CA . PRO A 1 235 ? -12.426 8.152 10.494 1.00 90.81 235 PRO A CA 1
ATOM 1852 C C . PRO A 1 235 ? -13.146 7.823 9.176 1.00 90.81 235 PRO A C 1
ATOM 1854 O O . PRO A 1 235 ? -12.511 7.357 8.234 1.00 90.81 235 PRO A O 1
ATOM 1857 N N . VAL A 1 236 ? -14.441 8.141 9.048 1.00 91.12 236 VAL A N 1
ATOM 1858 C CA . VAL A 1 236 ? -15.204 7.952 7.796 1.00 91.12 236 VAL A CA 1
ATOM 1859 C C . VAL A 1 236 ? -14.683 8.846 6.662 1.00 91.12 236 VAL A C 1
ATOM 1861 O O . VAL A 1 236 ? -14.630 8.417 5.504 1.00 91.12 236 VAL A O 1
ATOM 1864 N N . VAL A 1 237 ? -14.278 10.081 6.976 1.00 89.81 237 VAL A N 1
ATOM 1865 C CA . VAL A 1 237 ? -13.704 11.010 5.992 1.00 89.81 237 VAL A CA 1
ATOM 1866 C C . VAL A 1 237 ? -12.345 10.492 5.537 1.00 89.81 237 VAL A C 1
ATOM 1868 O O . VAL A 1 237 ? -12.109 10.405 4.335 1.00 89.81 237 VAL A O 1
ATOM 1871 N N . ILE A 1 238 ? -11.489 10.073 6.475 1.00 91.19 238 ILE A N 1
ATOM 1872 C CA . ILE A 1 238 ? -10.154 9.546 6.158 1.00 91.19 238 ILE A CA 1
ATOM 1873 C C . ILE A 1 238 ? -10.229 8.245 5.361 1.00 91.19 238 ILE A C 1
ATOM 1875 O O . ILE A 1 238 ? -9.492 8.067 4.388 1.00 91.19 238 ILE A O 1
ATOM 1879 N N . PHE A 1 239 ? -11.159 7.356 5.709 1.00 92.69 239 PHE A N 1
ATOM 1880 C CA . PHE A 1 239 ? -11.477 6.194 4.889 1.00 92.69 239 PHE A CA 1
ATOM 1881 C C . PHE A 1 239 ? -11.816 6.624 3.454 1.00 92.69 239 PHE A C 1
ATOM 1883 O O . PHE A 1 239 ? -11.162 6.207 2.504 1.00 92.69 239 PHE A O 1
ATOM 1890 N N . THR A 1 240 ? -12.784 7.523 3.287 1.00 93.19 240 THR A N 1
ATOM 1891 C CA . THR A 1 240 ? -13.258 7.929 1.957 1.00 93.19 240 THR A CA 1
ATOM 1892 C C . THR A 1 240 ? -12.144 8.551 1.112 1.00 93.19 240 THR A C 1
ATOM 1894 O O . THR A 1 240 ? -11.990 8.216 -0.066 1.00 93.19 240 THR A O 1
ATOM 1897 N N . THR A 1 241 ? -11.341 9.444 1.693 1.00 93.62 241 THR A N 1
ATOM 1898 C CA . THR A 1 241 ? -10.280 10.133 0.955 1.00 93.62 241 THR A CA 1
ATOM 1899 C C . THR A 1 241 ? -9.105 9.214 0.630 1.00 93.62 241 THR A C 1
ATOM 1901 O O . THR A 1 241 ? -8.592 9.284 -0.489 1.00 93.62 241 THR A O 1
ATOM 1904 N N . SER A 1 242 ? -8.708 8.318 1.540 1.00 94.88 242 SER A N 1
ATOM 1905 C CA . SER A 1 242 ? -7.652 7.326 1.279 1.00 94.88 242 SER A CA 1
ATOM 1906 C C . SER A 1 242 ? -8.033 6.342 0.173 1.00 94.88 242 SER A C 1
ATOM 1908 O O . SER A 1 242 ? -7.198 6.038 -0.676 1.00 94.88 242 SER A O 1
ATOM 1910 N N . GLU A 1 243 ? -9.297 5.919 0.094 1.00 97.12 243 GLU A N 1
ATOM 1911 C CA . GLU A 1 243 ? -9.779 5.041 -0.980 1.00 97.12 243 GLU A CA 1
ATOM 1912 C C . GLU A 1 243 ? -9.789 5.721 -2.347 1.00 97.12 243 GLU A C 1
ATOM 1914 O O . GLU A 1 243 ? -9.396 5.136 -3.358 1.00 97.12 243 GLU A O 1
ATOM 1919 N N . GLN A 1 244 ? -10.199 6.986 -2.392 1.00 97.12 244 GLN A N 1
ATOM 1920 C CA . GLN A 1 244 ? -10.145 7.763 -3.623 1.00 97.12 244 GLN A CA 1
ATOM 1921 C C . GLN A 1 244 ? -8.692 7.993 -4.081 1.00 97.12 244 GLN A C 1
ATOM 1923 O O . GLN A 1 244 ? -8.418 7.912 -5.280 1.00 97.12 244 GLN A O 1
ATOM 1928 N N . LEU A 1 245 ? -7.761 8.253 -3.150 1.00 97.94 245 LEU A N 1
ATOM 1929 C CA . LEU A 1 245 ? -6.328 8.358 -3.457 1.00 97.94 245 LEU A CA 1
ATOM 1930 C C . LEU A 1 245 ? -5.774 7.023 -3.963 1.00 97.94 245 LEU A C 1
ATOM 1932 O O . LEU A 1 245 ? -5.097 7.011 -4.988 1.00 97.94 245 LEU A O 1
ATOM 1936 N N . LEU A 1 246 ? -6.113 5.904 -3.311 1.00 98.50 246 LEU A N 1
ATOM 1937 C CA . LEU A 1 246 ? -5.724 4.565 -3.750 1.00 98.50 246 LEU A CA 1
ATOM 1938 C C . LEU A 1 246 ? -6.164 4.306 -5.189 1.00 98.50 246 LEU A C 1
ATOM 1940 O O . LEU A 1 246 ? -5.338 3.905 -6.004 1.00 98.50 246 LEU A O 1
ATOM 1944 N N . LYS A 1 247 ? -7.435 4.567 -5.519 1.00 98.44 247 LYS A N 1
ATOM 1945 C CA . LYS A 1 247 ? -7.969 4.355 -6.871 1.00 98.44 247 LYS A CA 1
ATOM 1946 C C . LYS A 1 247 ? -7.199 5.161 -7.919 1.00 98.44 247 LYS A C 1
ATOM 1948 O O . LYS A 1 247 ? -6.814 4.618 -8.949 1.00 98.44 247 LYS A O 1
ATOM 1953 N N . LYS A 1 248 ? -6.950 6.447 -7.652 1.00 98.50 248 LYS A N 1
ATOM 1954 C CA . LYS A 1 248 ? -6.210 7.322 -8.575 1.00 98.50 248 LYS A CA 1
ATOM 1955 C C . LYS A 1 248 ? -4.756 6.892 -8.726 1.00 98.50 248 LYS A C 1
ATOM 1957 O O . LYS A 1 248 ? -4.248 6.856 -9.839 1.00 98.50 248 LYS A O 1
ATOM 1962 N N . MET A 1 249 ? -4.095 6.542 -7.625 1.00 98.56 249 MET A N 1
ATOM 1963 C CA . MET A 1 249 ? -2.718 6.064 -7.685 1.00 98.56 249 MET A CA 1
ATOM 1964 C C . MET A 1 249 ? -2.620 4.697 -8.357 1.00 98.56 249 MET A C 1
ATOM 1966 O O . MET A 1 249 ? -1.659 4.467 -9.072 1.00 98.56 249 MET A O 1
ATOM 1970 N N . HIS A 1 250 ? -3.615 3.819 -8.207 1.00 98.38 250 HIS A N 1
ATOM 1971 C CA . HIS A 1 250 ? -3.699 2.561 -8.950 1.00 98.38 250 HIS A CA 1
ATOM 1972 C C . HIS A 1 250 ? -3.754 2.787 -10.460 1.00 98.38 250 HIS A C 1
ATOM 1974 O O . HIS A 1 250 ? -2.959 2.193 -11.182 1.00 98.38 250 HIS A O 1
ATOM 1980 N N . GLU A 1 251 ? -4.601 3.709 -10.917 1.00 98.25 251 GLU A N 1
ATOM 1981 C CA . GLU A 1 251 ? -4.657 4.115 -12.324 1.00 98.25 251 GLU A CA 1
ATOM 1982 C C . GLU A 1 251 ? -3.310 4.680 -12.811 1.00 98.25 251 GLU A C 1
ATOM 1984 O O . GLU A 1 251 ? -2.801 4.266 -13.848 1.00 98.25 251 GLU A O 1
ATOM 1989 N N . ILE A 1 252 ? -2.682 5.574 -12.040 1.00 98.38 252 ILE A N 1
ATOM 1990 C CA . ILE A 1 252 ? -1.387 6.176 -12.401 1.00 98.38 252 ILE A CA 1
ATOM 1991 C C . ILE A 1 252 ? -0.257 5.136 -12.419 1.00 98.38 252 ILE A C 1
ATOM 1993 O O . ILE A 1 252 ? 0.602 5.192 -13.293 1.00 98.38 252 ILE A O 1
ATOM 1997 N N . THR A 1 253 ? -0.226 4.185 -11.479 1.00 98.00 253 THR A N 1
ATOM 1998 C CA . THR A 1 253 ? 0.774 3.104 -11.490 1.00 98.00 253 THR A CA 1
ATOM 1999 C C . THR A 1 253 ? 0.635 2.246 -12.746 1.00 98.00 253 THR A C 1
ATOM 2001 O O . THR A 1 253 ? 1.651 1.946 -13.361 1.00 98.00 253 THR A O 1
ATOM 2004 N N . GLY A 1 254 ? -0.594 1.930 -13.174 1.00 97.38 254 GLY A N 1
ATOM 2005 C CA . GLY A 1 254 ? -0.831 1.208 -14.429 1.00 97.38 254 GLY A CA 1
ATOM 2006 C C . GLY A 1 254 ? -0.365 1.980 -15.669 1.00 97.38 254 GLY A C 1
ATOM 2007 O O . GLY A 1 254 ? 0.165 1.387 -16.601 1.00 97.38 254 GLY A O 1
ATOM 2008 N N . LEU A 1 255 ? -0.476 3.314 -15.670 1.00 97.12 255 LEU A N 1
ATOM 2009 C CA . LEU A 1 255 ? 0.086 4.134 -16.751 1.00 97.12 255 LEU A CA 1
ATOM 2010 C C . LEU A 1 255 ? 1.618 4.075 -16.792 1.00 97.12 255 LEU A C 1
ATOM 2012 O O . LEU A 1 255 ? 2.181 3.929 -17.872 1.00 97.12 255 LEU A O 1
ATOM 2016 N N . TYR A 1 256 ? 2.296 4.163 -15.643 1.00 97.06 256 TYR A N 1
ATOM 2017 C CA . TYR A 1 256 ? 3.755 3.998 -15.602 1.00 97.06 256 TYR A CA 1
ATOM 2018 C C . TYR A 1 256 ? 4.190 2.589 -16.008 1.00 97.06 256 TYR A C 1
ATOM 2020 O O . TYR A 1 256 ? 5.207 2.445 -16.681 1.00 97.06 256 TYR A O 1
ATOM 2028 N N . GLU A 1 257 ? 3.424 1.565 -15.631 1.00 95.69 257 GLU A N 1
ATOM 2029 C CA . GLU A 1 257 ? 3.671 0.186 -16.056 1.00 95.69 257 GLU A CA 1
ATOM 2030 C C . GLU A 1 257 ? 3.573 0.059 -17.578 1.00 95.69 257 GLU A C 1
ATOM 2032 O O . GLU A 1 257 ? 4.481 -0.482 -18.200 1.00 95.69 257 GLU A O 1
ATOM 2037 N N . GLY A 1 258 ? 2.539 0.641 -18.193 1.00 93.69 258 GLY A N 1
ATOM 2038 C CA . GLY A 1 258 ? 2.399 0.675 -19.649 1.00 93.69 258 GLY A CA 1
ATOM 2039 C C . GLY A 1 258 ? 3.548 1.411 -20.347 1.00 93.69 258 GLY A C 1
ATOM 2040 O O . GLY A 1 258 ? 4.043 0.943 -21.370 1.00 93.69 258 GLY A O 1
ATOM 2041 N N . VAL A 1 259 ? 4.021 2.528 -19.779 1.00 91.31 259 VAL A N 1
ATOM 2042 C CA . VAL A 1 259 ? 5.212 3.241 -20.281 1.00 91.31 259 VAL A CA 1
ATOM 2043 C C . VAL A 1 259 ? 6.460 2.361 -20.182 1.00 91.31 259 VAL A C 1
ATOM 2045 O O . VAL A 1 259 ? 7.238 2.301 -21.127 1.00 91.31 259 VAL A O 1
ATOM 2048 N N . MET A 1 260 ? 6.644 1.650 -19.068 1.00 91.88 260 MET A N 1
ATOM 2049 C CA . MET A 1 260 ? 7.765 0.725 -18.891 1.00 91.88 260 MET A CA 1
ATOM 2050 C C . MET A 1 260 ? 7.714 -0.430 -19.897 1.00 91.88 260 MET A C 1
ATOM 2052 O O . MET A 1 260 ? 8.728 -0.730 -20.517 1.00 91.88 260 MET A O 1
ATOM 2056 N N . ALA A 1 261 ? 6.547 -1.052 -20.079 1.00 88.88 261 ALA A N 1
ATOM 2057 C CA . ALA A 1 261 ? 6.362 -2.171 -21.000 1.00 88.88 261 ALA A CA 1
ATOM 2058 C C . ALA A 1 261 ? 6.543 -1.764 -22.472 1.00 88.88 261 ALA A C 1
ATOM 2060 O O . ALA A 1 261 ? 7.018 -2.562 -23.270 1.00 88.88 261 ALA A O 1
ATOM 2061 N N . GLY A 1 262 ? 6.192 -0.525 -22.834 1.00 83.38 262 GLY A N 1
ATOM 2062 C CA . GLY A 1 262 ? 6.392 0.008 -24.186 1.00 83.38 262 GLY A CA 1
ATOM 2063 C C . GLY A 1 262 ? 7.832 0.428 -24.510 1.00 83.38 262 GLY A C 1
ATOM 2064 O O . GLY A 1 262 ? 8.145 0.622 -25.681 1.00 83.38 262 GLY A O 1
ATOM 2065 N N . ASN A 1 263 ? 8.691 0.573 -23.495 1.00 64.31 263 ASN A N 1
ATOM 2066 C CA . ASN A 1 263 ? 10.101 0.956 -23.634 1.00 64.31 263 ASN A CA 1
ATOM 2067 C C . ASN A 1 263 ? 11.072 -0.245 -23.571 1.00 64.31 263 ASN A C 1
ATOM 2069 O O . ASN A 1 263 ? 12.286 -0.031 -23.617 1.00 64.31 263 ASN A O 1
ATOM 2073 N N . GLY A 1 264 ? 10.551 -1.464 -23.386 1.00 53.16 264 GLY A N 1
ATOM 2074 C CA . GLY A 1 264 ? 11.316 -2.712 -23.253 1.00 53.16 264 GLY A CA 1
ATOM 2075 C C . GLY A 1 264 ? 11.506 -3.483 -24.552 1.00 53.16 264 GLY A C 1
ATOM 2076 O O . GLY A 1 264 ? 10.780 -3.207 -25.533 1.00 53.16 264 GLY A O 1
#